Protein AF-A0A158ICF1-F1 (afdb_monomer_lite)

Sequence (314 aa):
MLARLLCREGHELGRLRVRTLMRRMGVEALYRKPNTSRRNAKHKIWPHLLRGLKIERANQVWALDTTYIPMARGFVYLTAVVDWARRKVLTHRVAITLGAVHAVDALEEAFSRYGLPGIVNADQGSQFTAGTFTEAVLGRGIRLSMDGKGCWRDNVFVERVWRSIKYERSWLVPKSDRRLQAAHTQPASQPFPGTPFTFLIRLRPSIKARKGASMLRHIVMWKLKETAEGADRAENAQKLKATLETCRSIVQGQGHFEVGIGLGLPASTFDVVLVSDFDDSAALDSYQNHPKHVAIKAFVGAVTEGRQCVDYEV

InterPro domains:
  IPR001584 Integrase, catalytic core [PF00665] (57-148)
  IPR001584 Integrase, catalytic core [PS50994] (43-166)
  IPR011008 Dimeric alpha-beta barrel [SSF54909] (214-314)
  IPR012337 Ribonuclease H-like superfamily [SSF53098] (49-177)
  IPR013097 Stress responsive alpha+beta-barrel [PF07876] (216-314)
  IPR013097 Stress responsive alpha+beta-barrel [PS51502] (216-312)
  IPR013097 Stress responsive alpha+beta-barrel [SM00886] (216-314)
  IPR036397 Ribonuclease H superfamily [G3DSA:3.30.420.10] (50-186)
  IPR050900 Transposase IS3/IS150/IS904 [PTHR46889] (3-172)

Foldseek 3Di:
DVCVVVVVVVDNDDPVVVVVVCVVVVNDDDDDDDPDDDDDPPFDAAAAPPVVDDDADWLQEKEWEWDWFQAPWGIWIKIFIATPNVLDTQFIFIGRDLALVRSLVRVVSSCVPPNHHQEYEYEPDPSCRDPVNCCSQVVVVHHYHYDDVPNVVVCVSVVVVVCCCHVVPRPPDDSPPPVVVPPPDDDDDDDDDDDDDDDDPPDDPDPPDPDDQWKKKKKKFFAWDCDFPNDGLVVLLVVLQVLQVVLPPLFPFKDDWDKDADPPPPPDDTGIMIIIIGSDVVRVVCSCPPPSNVVCVVSRVGTGPDMDMDMIID

Organism: NCBI:txid326475

Radius of gyration: 26.42 Å; chains: 1; bounding box: 58×73×61 Å

Structure (mmCIF, N/CA/C/O backbone):
data_AF-A0A158ICF1-F1
#
_entry.id   AF-A0A158ICF1-F1
#
loop_
_atom_site.group_PDB
_atom_site.id
_atom_site.type_symbol
_atom_site.label_atom_id
_atom_site.label_alt_id
_atom_site.label_comp_id
_atom_site.label_asym_id
_atom_site.label_entity_id
_atom_site.label_seq_id
_atom_site.pdbx_PDB_ins_code
_atom_site.Cartn_x
_atom_site.Cartn_y
_atom_site.Cartn_z
_atom_site.occupancy
_atom_site.B_iso_or_equiv
_atom_site.auth_seq_id
_atom_site.auth_comp_id
_atom_site.auth_asym_id
_atom_site.auth_atom_id
_atom_site.pdbx_PDB_model_num
ATOM 1 N N . MET A 1 1 ? -3.367 -23.763 15.834 1.00 63.16 1 MET A N 1
ATOM 2 C CA . MET A 1 1 ? -3.654 -24.340 14.514 1.00 63.16 1 MET A CA 1
ATOM 3 C C . MET A 1 1 ? -3.288 -25.815 14.366 1.00 63.16 1 MET A C 1
ATOM 5 O O . MET A 1 1 ? -4.215 -26.595 14.267 1.00 63.16 1 MET A O 1
ATOM 9 N N . LEU A 1 2 ? -2.005 -26.215 14.393 1.00 73.88 2 LEU A N 1
ATOM 10 C CA . LEU A 1 2 ? -1.578 -27.591 14.070 1.00 73.88 2 LEU A CA 1
ATOM 11 C C . LEU A 1 2 ? -2.280 -28.675 14.910 1.00 73.88 2 LEU A C 1
ATOM 13 O O . LEU A 1 2 ? -2.733 -29.662 14.357 1.00 73.88 2 LEU A O 1
ATOM 17 N N . ALA A 1 3 ? -2.503 -28.427 16.206 1.00 80.38 3 ALA A N 1
ATOM 18 C CA . ALA A 1 3 ? -3.334 -29.302 17.044 1.00 80.38 3 ALA A CA 1
ATOM 19 C C . ALA A 1 3 ? -4.761 -29.486 16.493 1.00 80.38 3 ALA A C 1
ATOM 21 O O . ALA A 1 3 ? -5.241 -30.600 16.415 1.00 80.38 3 ALA A O 1
ATOM 22 N N . ARG A 1 4 ? -5.420 -28.408 16.043 1.00 76.81 4 ARG A N 1
ATOM 23 C CA . ARG A 1 4 ? -6.773 -28.481 15.462 1.00 76.81 4 ARG A CA 1
ATOM 24 C C . ARG A 1 4 ? -6.793 -29.183 14.103 1.00 76.81 4 ARG A C 1
ATOM 26 O O . ARG A 1 4 ? -7.782 -29.833 13.802 1.00 76.81 4 ARG A O 1
ATOM 33 N N . LEU A 1 5 ? -5.748 -29.023 13.285 1.00 80.00 5 LEU A N 1
ATOM 34 C CA . LEU A 1 5 ? -5.624 -29.742 12.011 1.00 80.00 5 LEU A CA 1
ATOM 35 C C . LEU A 1 5 ? -5.475 -31.243 12.257 1.00 80.00 5 LEU A C 1
ATOM 37 O O . LEU A 1 5 ? -6.257 -32.018 11.727 1.00 80.00 5 LEU A O 1
ATOM 41 N N . LEU A 1 6 ? -4.566 -31.619 13.156 1.00 83.44 6 LEU A N 1
ATOM 42 C CA . LEU A 1 6 ? -4.356 -33.009 13.546 1.00 83.44 6 LEU A CA 1
ATOM 43 C C . LEU A 1 6 ? -5.620 -33.612 14.181 1.00 83.44 6 LEU A C 1
ATOM 45 O O . LEU A 1 6 ? -5.978 -34.733 13.847 1.00 83.44 6 LEU A O 1
ATOM 49 N N . CYS A 1 7 ? -6.371 -32.856 14.992 1.00 85.69 7 CYS A N 1
ATOM 50 C CA . CYS A 1 7 ? -7.680 -33.309 15.482 1.00 85.69 7 CYS A CA 1
ATOM 51 C C . CYS A 1 7 ? -8.708 -33.521 14.363 1.00 85.69 7 CYS A C 1
ATOM 53 O O . CYS A 1 7 ? -9.508 -34.444 14.459 1.00 85.69 7 CYS A O 1
ATOM 55 N N . ARG A 1 8 ? -8.696 -32.713 13.293 1.00 83.50 8 ARG A N 1
ATOM 56 C CA . ARG A 1 8 ? -9.569 -32.936 12.122 1.00 83.50 8 ARG A CA 1
ATOM 57 C C . ARG A 1 8 ? -9.164 -34.166 11.310 1.00 83.50 8 ARG A C 1
ATOM 59 O O . ARG A 1 8 ? -10.015 -34.737 10.644 1.00 83.50 8 ARG A O 1
ATOM 66 N N . GLU A 1 9 ? -7.901 -34.566 11.385 1.00 87.31 9 GLU A N 1
ATOM 67 C CA . GLU A 1 9 ? -7.370 -35.806 10.806 1.00 87.31 9 GLU A CA 1
ATOM 68 C C . GLU A 1 9 ? -7.531 -37.016 11.750 1.00 87.31 9 GLU A C 1
ATOM 70 O O . GLU A 1 9 ? -7.056 -38.103 11.443 1.00 87.31 9 GLU A O 1
ATOM 75 N N . GLY A 1 10 ? -8.227 -36.852 12.886 1.00 90.38 10 GLY A N 1
ATOM 76 C CA . GLY A 1 10 ? -8.538 -37.931 13.831 1.00 90.38 10 GLY A CA 1
ATOM 77 C C . GLY A 1 10 ? -7.538 -38.098 14.977 1.00 90.38 10 GLY A C 1
ATOM 78 O O . GLY A 1 10 ? -7.655 -39.033 15.763 1.00 90.38 10 GLY A O 1
ATOM 79 N N . HIS A 1 11 ? -6.560 -37.202 15.119 1.00 87.00 11 HIS A N 1
ATOM 80 C CA . HIS A 1 11 ? -5.581 -37.274 16.198 1.00 87.00 11 HIS A CA 1
ATOM 81 C C . HIS A 1 11 ? -5.991 -36.447 17.427 1.00 87.00 11 HIS A C 1
ATOM 83 O O . HIS A 1 11 ? -6.018 -35.214 17.400 1.00 87.00 11 HIS A O 1
ATOM 89 N N . GLU A 1 12 ? -6.222 -37.106 18.560 1.00 89.19 12 GLU A N 1
ATOM 90 C CA . GLU A 1 12 ? -6.560 -36.443 19.824 1.00 89.19 12 GLU A CA 1
ATOM 91 C C . GLU A 1 12 ? -5.318 -35.892 20.534 1.00 89.19 12 GLU A C 1
ATOM 93 O O . GLU A 1 12 ? -4.603 -36.589 21.255 1.00 89.19 12 GLU A O 1
ATOM 98 N N . LEU A 1 13 ? -5.020 -34.608 20.325 1.00 89.19 13 LEU A N 1
ATOM 99 C CA . LEU A 1 13 ? -3.855 -33.983 20.945 1.00 89.19 13 LEU A CA 1
ATOM 100 C C . LEU A 1 13 ? -3.993 -32.479 21.163 1.00 89.19 13 LEU A C 1
ATOM 102 O O . LEU A 1 13 ? -4.395 -31.702 20.302 1.00 89.19 13 LEU A O 1
ATOM 106 N N . GLY A 1 14 ? -3.582 -32.055 22.358 1.00 85.88 14 GLY A N 1
ATOM 107 C CA . GLY A 1 14 ? -3.578 -30.656 22.766 1.00 85.88 14 GLY A CA 1
ATOM 108 C C . GLY A 1 14 ? -2.364 -29.870 22.260 1.00 85.88 14 GLY A C 1
ATOM 109 O O . GLY A 1 14 ? -1.313 -30.410 21.907 1.00 85.88 14 GLY A O 1
ATOM 110 N N . ARG A 1 15 ? -2.469 -28.536 22.316 1.00 84.31 15 ARG A N 1
ATOM 111 C CA . ARG A 1 15 ? -1.418 -27.588 21.887 1.00 84.31 15 ARG A CA 1
ATOM 112 C C . ARG A 1 15 ? -0.044 -27.858 22.516 1.00 84.31 15 ARG A C 1
ATOM 114 O O . ARG A 1 15 ? 0.977 -27.641 21.864 1.00 84.31 15 ARG A O 1
ATOM 121 N N . LEU A 1 16 ? -0.006 -28.290 23.777 1.00 89.50 16 LEU A N 1
ATOM 122 C CA . LEU A 1 16 ? 1.243 -28.561 24.494 1.00 89.50 16 LEU A CA 1
ATOM 123 C C . LEU A 1 16 ? 1.972 -29.782 23.924 1.00 89.50 16 LEU A C 1
ATOM 125 O O . LEU A 1 16 ? 3.176 -29.701 23.693 1.00 89.50 16 LEU A O 1
ATOM 129 N N . ARG A 1 17 ? 1.232 -30.858 23.624 1.00 86.12 17 ARG A N 1
ATOM 130 C CA . ARG A 1 17 ? 1.760 -32.095 23.029 1.00 86.12 17 ARG A CA 1
ATOM 131 C C . ARG A 1 17 ? 2.385 -31.813 21.662 1.00 86.12 17 ARG A C 1
ATOM 133 O O . ARG A 1 17 ? 3.529 -32.186 21.427 1.00 86.12 17 ARG A O 1
ATOM 140 N N . VAL A 1 18 ? 1.685 -31.052 20.817 1.00 87.75 18 VAL A N 1
ATOM 141 C CA . VAL A 1 18 ? 2.188 -30.616 19.503 1.00 87.75 18 VAL A CA 1
ATOM 142 C C . VAL A 1 18 ? 3.495 -29.837 19.624 1.00 87.75 18 VAL A C 1
ATOM 144 O O . VAL A 1 18 ? 4.451 -30.122 18.915 1.00 87.75 18 VAL A O 1
ATOM 147 N N . ARG A 1 19 ? 3.575 -28.882 20.559 1.00 83.75 19 ARG A N 1
ATOM 148 C CA . ARG A 1 19 ? 4.794 -28.087 20.776 1.00 83.75 19 ARG A CA 1
ATOM 149 C C . ARG A 1 19 ? 5.990 -28.949 21.191 1.00 83.75 19 ARG A C 1
ATOM 151 O O . ARG A 1 19 ? 7.116 -28.636 20.815 1.00 83.75 19 ARG A O 1
ATOM 158 N N . THR A 1 20 ? 5.765 -29.986 21.995 1.00 89.50 20 THR A N 1
ATOM 159 C CA . THR A 1 20 ? 6.822 -30.925 22.396 1.00 89.50 20 THR A CA 1
ATOM 160 C C . THR A 1 20 ? 7.305 -31.749 21.206 1.00 89.50 20 THR A C 1
ATOM 162 O O . THR A 1 20 ? 8.509 -31.888 21.022 1.00 89.50 20 THR A O 1
ATOM 165 N N . LEU A 1 21 ? 6.384 -32.241 20.373 1.00 89.19 21 LEU A N 1
ATOM 166 C CA . LEU A 1 21 ? 6.721 -33.009 19.172 1.00 89.19 21 LEU A CA 1
ATOM 167 C C . LEU A 1 21 ? 7.491 -32.164 18.151 1.00 89.19 21 LEU A C 1
ATOM 169 O O . LEU A 1 21 ? 8.550 -32.587 17.708 1.00 89.19 21 LEU A O 1
ATOM 173 N N . MET A 1 22 ? 7.038 -30.938 17.870 1.00 86.94 22 MET A N 1
ATOM 174 C CA . MET A 1 22 ? 7.749 -30.014 16.974 1.00 86.94 22 MET A CA 1
ATOM 175 C C . MET A 1 22 ? 9.192 -29.767 17.429 1.00 86.94 22 MET A C 1
ATOM 177 O O . MET A 1 22 ? 10.101 -29.797 16.609 1.00 86.94 22 MET A O 1
ATOM 181 N N . ARG A 1 23 ? 9.415 -29.600 18.742 1.00 85.06 23 ARG A N 1
ATOM 182 C CA . ARG A 1 23 ? 10.768 -29.463 19.303 1.00 85.06 23 ARG A CA 1
ATOM 183 C C . ARG A 1 23 ? 11.615 -30.719 19.119 1.00 85.06 23 ARG A C 1
ATOM 185 O O . ARG A 1 23 ? 12.768 -30.603 18.733 1.00 85.06 23 ARG A O 1
ATOM 192 N N . ARG A 1 24 ? 11.055 -31.909 19.363 1.00 89.38 24 ARG A N 1
ATOM 193 C CA . ARG A 1 24 ? 11.765 -33.183 19.134 1.00 89.38 24 ARG A CA 1
ATOM 194 C C . ARG A 1 24 ? 12.136 -33.393 17.666 1.00 89.38 24 ARG A C 1
ATOM 196 O O . ARG A 1 24 ? 13.152 -34.008 17.387 1.00 89.38 24 ARG A O 1
ATOM 203 N N . MET A 1 25 ? 11.322 -32.874 16.752 1.00 87.06 25 MET A N 1
ATOM 204 C CA . MET A 1 25 ? 11.538 -32.957 15.307 1.00 87.06 25 MET A CA 1
ATOM 205 C C . MET A 1 25 ? 12.438 -31.836 14.758 1.00 87.06 25 MET A C 1
ATOM 207 O O . MET A 1 25 ? 12.607 -31.751 13.547 1.00 87.06 25 MET A O 1
ATOM 211 N N . GLY A 1 26 ? 12.969 -30.948 15.609 1.00 80.62 26 GLY A N 1
ATOM 212 C CA . GLY A 1 26 ? 13.795 -29.816 15.168 1.00 80.62 26 GLY A CA 1
ATOM 213 C C . GLY A 1 26 ? 13.038 -28.780 14.326 1.00 80.62 26 GLY A C 1
ATOM 214 O O . GLY A 1 26 ? 13.644 -28.040 13.558 1.00 80.62 26 GLY A O 1
ATOM 215 N N . VAL A 1 27 ? 11.706 -28.729 14.432 1.00 78.12 27 VAL A N 1
ATOM 216 C CA . VAL A 1 27 ? 10.877 -27.784 13.677 1.00 78.12 27 VAL A CA 1
ATOM 217 C C . VAL A 1 27 ? 10.849 -26.446 14.407 1.00 78.12 27 VAL A C 1
ATOM 219 O O . VAL A 1 27 ? 10.157 -26.282 15.418 1.00 78.12 27 VAL A O 1
ATOM 222 N N . GLU A 1 28 ? 11.570 -25.472 13.860 1.00 66.44 28 GLU A N 1
ATOM 223 C CA . GLU A 1 28 ? 11.680 -24.118 14.398 1.00 66.44 28 GLU A CA 1
ATOM 224 C C . GLU A 1 28 ? 11.109 -23.066 13.441 1.00 66.44 28 GLU A C 1
ATOM 226 O O . GLU A 1 28 ? 11.018 -23.257 12.229 1.00 66.44 28 GLU A O 1
ATOM 231 N N . ALA A 1 29 ? 10.689 -21.930 13.999 1.00 57.97 29 ALA A N 1
ATOM 232 C CA . ALA A 1 29 ? 10.198 -20.813 13.207 1.00 57.97 29 ALA A CA 1
ATOM 233 C C . ALA A 1 29 ? 11.375 -19.945 12.740 1.00 57.97 29 ALA A C 1
ATOM 235 O O . ALA A 1 29 ? 12.025 -19.288 13.551 1.00 57.97 29 ALA A O 1
ATOM 236 N N . LEU A 1 30 ? 11.613 -19.904 11.429 1.00 52.66 30 LEU A N 1
ATOM 237 C CA . LEU A 1 30 ? 12.550 -18.971 10.807 1.00 52.66 30 LEU A CA 1
ATOM 238 C C . LEU A 1 30 ? 11.861 -17.616 10.594 1.00 52.66 30 LEU A C 1
ATOM 240 O O . LEU A 1 30 ? 10.871 -17.521 9.868 1.00 52.66 30 LEU A O 1
ATOM 244 N N . TYR A 1 31 ? 12.388 -16.554 11.205 1.00 46.00 31 TYR A N 1
ATOM 245 C CA . TYR A 1 31 ? 11.893 -15.188 11.013 1.00 46.00 31 TYR A CA 1
ATOM 246 C C . TYR A 1 31 ? 12.863 -14.379 10.144 1.00 46.00 31 TYR A C 1
ATOM 248 O O . TYR A 1 31 ? 14.067 -14.352 10.398 1.00 46.00 31 TYR A O 1
ATOM 256 N N . ARG A 1 32 ? 12.339 -13.658 9.143 1.00 42.25 32 ARG A N 1
ATOM 257 C CA . ARG A 1 32 ? 13.094 -12.602 8.448 1.00 42.25 32 ARG A CA 1
ATOM 258 C C . ARG A 1 32 ? 13.344 -11.441 9.417 1.00 42.25 32 ARG A C 1
ATOM 260 O O . ARG A 1 32 ? 12.409 -10.972 10.064 1.00 42.25 32 ARG A O 1
ATOM 267 N N . LYS A 1 33 ? 14.588 -10.955 9.486 1.00 37.62 33 LYS A N 1
ATOM 268 C CA . LYS A 1 33 ? 14.933 -9.724 10.219 1.00 37.62 33 LYS A CA 1
ATOM 269 C C . LYS A 1 33 ? 14.186 -8.529 9.593 1.00 37.62 33 LYS A C 1
ATOM 271 O O . LYS A 1 33 ? 14.093 -8.483 8.363 1.00 37.62 33 LYS A O 1
ATOM 276 N N . PRO A 1 34 ? 13.651 -7.574 10.377 1.00 43.12 34 PRO A N 1
ATOM 277 C CA . PRO A 1 34 ? 12.899 -6.462 9.808 1.00 43.12 34 PRO A CA 1
ATOM 278 C C . PRO A 1 34 ? 13.833 -5.548 9.014 1.00 43.12 34 PRO A C 1
ATOM 280 O O . PRO A 1 34 ? 14.807 -5.036 9.558 1.00 43.12 34 PRO A O 1
ATOM 283 N N . ASN A 1 35 ? 13.510 -5.305 7.746 1.00 40.56 35 ASN A N 1
ATOM 284 C CA . ASN A 1 35 ? 13.937 -4.095 7.056 1.00 40.56 35 ASN A CA 1
ATOM 285 C C . ASN A 1 35 ? 12.706 -3.191 6.969 1.00 40.56 35 ASN A C 1
ATOM 287 O O . ASN A 1 35 ? 11.850 -3.369 6.104 1.00 40.56 35 ASN A O 1
ATOM 291 N N . THR A 1 36 ? 12.553 -2.303 7.947 1.00 47.50 36 THR A N 1
ATOM 292 C CA . THR A 1 36 ? 11.491 -1.296 7.943 1.00 47.50 36 THR A CA 1
ATOM 293 C C . THR A 1 36 ? 11.890 -0.163 7.003 1.00 47.50 36 THR A C 1
ATOM 295 O O . THR A 1 36 ? 13.000 0.362 7.104 1.00 47.50 36 THR A O 1
ATOM 298 N N . SER A 1 37 ? 10.982 0.211 6.102 1.00 48.25 37 SER A N 1
ATOM 299 C CA . SER A 1 37 ? 11.099 1.344 5.178 1.00 48.25 37 SER A CA 1
ATOM 300 C C . SER A 1 37 ? 11.634 2.611 5.858 1.00 48.25 37 SER A C 1
ATOM 302 O O . SER A 1 37 ? 11.262 2.932 6.989 1.00 48.25 37 SER A O 1
ATOM 304 N N . ARG A 1 38 ? 12.498 3.358 5.160 1.00 43.38 38 ARG A N 1
ATOM 305 C CA . ARG A 1 38 ? 13.050 4.624 5.664 1.00 43.38 38 ARG A CA 1
ATOM 306 C C . ARG A 1 38 ? 11.951 5.690 5.766 1.00 43.38 38 ARG A C 1
ATOM 308 O O . ARG A 1 38 ? 11.177 5.887 4.835 1.00 43.38 38 ARG A O 1
ATOM 315 N N . ARG A 1 39 ? 11.907 6.371 6.914 1.00 48.06 39 ARG A N 1
ATOM 316 C CA . ARG A 1 39 ? 10.937 7.421 7.263 1.00 48.06 39 ARG A CA 1
ATOM 317 C C . ARG A 1 39 ? 11.054 8.628 6.327 1.00 48.06 39 ARG A C 1
ATOM 319 O O . ARG A 1 39 ? 12.161 9.100 6.082 1.00 48.06 39 ARG A O 1
ATOM 326 N N . ASN A 1 40 ? 9.920 9.198 5.921 1.00 45.53 40 ASN A N 1
ATOM 327 C CA . ASN A 1 40 ? 9.878 10.555 5.376 1.00 45.53 40 ASN A CA 1
ATOM 328 C C . ASN A 1 40 ? 9.876 11.567 6.540 1.00 45.53 40 ASN A C 1
ATOM 330 O O . ASN A 1 40 ? 8.976 11.563 7.378 1.00 45.53 40 ASN A O 1
ATOM 334 N N . ALA A 1 41 ? 10.915 12.399 6.633 1.00 48.09 41 ALA A N 1
ATOM 335 C CA . ALA A 1 41 ? 11.182 13.274 7.778 1.00 48.09 41 ALA A CA 1
ATOM 336 C C . ALA A 1 41 ? 10.167 14.419 7.980 1.00 48.09 41 ALA A C 1
ATOM 338 O O . ALA A 1 41 ? 10.204 15.066 9.022 1.00 48.09 41 ALA A O 1
ATOM 339 N N . LYS A 1 42 ? 9.268 14.665 7.017 1.00 52.41 42 LYS A N 1
ATOM 340 C CA . LYS A 1 42 ? 8.339 15.810 7.019 1.00 52.41 42 LYS A CA 1
ATOM 341 C C . LYS A 1 42 ? 7.028 15.592 7.791 1.00 52.41 42 LYS A C 1
ATOM 343 O O . LYS A 1 42 ? 6.253 16.532 7.928 1.00 52.41 42 LYS A O 1
ATOM 348 N N . HIS A 1 43 ? 6.746 14.387 8.286 1.00 54.75 43 HIS A N 1
ATOM 349 C CA . HIS A 1 43 ? 5.463 14.091 8.931 1.00 54.75 43 HIS A CA 1
ATOM 350 C C . HIS A 1 43 ? 5.456 14.388 10.438 1.00 54.75 43 HIS A C 1
ATOM 352 O O . HIS A 1 43 ? 6.372 14.002 11.167 1.00 54.75 43 HIS A O 1
ATOM 358 N N . LYS A 1 44 ? 4.386 15.049 10.906 1.00 61.84 44 LYS A N 1
ATOM 359 C CA . LYS A 1 44 ? 4.146 15.369 12.321 1.00 61.84 44 LYS A CA 1
ATOM 360 C C . LYS A 1 44 ? 3.990 14.081 13.135 1.00 61.84 44 LYS A C 1
ATOM 362 O O . LYS A 1 44 ? 3.158 13.238 12.814 1.00 61.84 44 LYS A O 1
ATOM 367 N N . ILE A 1 45 ? 4.789 13.949 14.191 1.00 63.59 45 ILE A N 1
ATOM 368 C CA . ILE A 1 45 ? 4.747 12.807 15.111 1.00 63.59 45 ILE A CA 1
ATOM 369 C C . ILE A 1 45 ? 3.701 13.098 16.188 1.00 63.59 45 ILE A C 1
ATOM 371 O O . ILE A 1 45 ? 3.769 14.132 16.853 1.00 63.59 45 ILE A O 1
ATOM 375 N N . TRP A 1 46 ? 2.745 12.187 16.363 1.00 70.38 46 TRP A N 1
ATOM 376 C CA . TRP A 1 46 ? 1.756 12.264 17.437 1.00 70.38 46 TRP A CA 1
ATOM 377 C C . TRP A 1 46 ? 2.289 11.611 18.719 1.00 70.38 46 TRP A C 1
ATOM 379 O O . TRP A 1 46 ? 3.075 10.663 18.642 1.00 70.38 46 TRP A O 1
ATOM 389 N N . PRO A 1 47 ? 1.909 12.116 19.907 1.00 79.19 47 PRO A N 1
ATOM 390 C CA . PRO A 1 47 ? 2.371 11.556 21.169 1.00 79.19 47 PRO A CA 1
ATOM 391 C C . PRO A 1 47 ? 1.869 10.119 21.360 1.00 79.19 47 PRO A C 1
ATOM 393 O O . PRO A 1 47 ? 0.783 9.750 20.913 1.00 79.19 47 PRO A O 1
ATOM 396 N N . HIS A 1 48 ? 2.652 9.311 22.072 1.00 81.50 48 HIS A N 1
ATOM 397 C CA . HIS A 1 48 ? 2.247 7.966 22.481 1.00 81.50 48 HIS A CA 1
ATOM 398 C C . HIS A 1 48 ? 1.349 8.056 23.720 1.00 81.50 48 HIS A C 1
ATOM 400 O O . HIS A 1 48 ? 1.825 8.371 24.810 1.00 81.50 48 HIS A O 1
ATOM 406 N N . LEU A 1 49 ? 0.048 7.805 23.555 1.00 83.69 49 LEU A N 1
ATOM 407 C CA . LEU A 1 49 ? -0.961 8.006 24.610 1.00 83.69 49 LEU A CA 1
ATOM 408 C C . LEU A 1 49 ? -1.271 6.738 25.417 1.00 83.69 49 LEU A C 1
ATOM 410 O O . LEU A 1 49 ? -2.049 6.792 26.369 1.00 83.69 49 LEU A O 1
ATOM 414 N N . LEU A 1 50 ? -0.702 5.592 25.036 1.00 82.62 50 LEU A N 1
ATOM 415 C CA . LEU A 1 50 ? -1.000 4.306 25.676 1.00 82.62 50 LEU A CA 1
ATOM 416 C C . LEU A 1 50 ? -0.134 4.028 26.912 1.00 82.62 50 LEU A C 1
ATOM 418 O O . LEU A 1 50 ? -0.451 3.141 27.707 1.00 82.62 50 LEU A O 1
ATOM 422 N N . ARG A 1 51 ? 0.946 4.789 27.121 1.00 79.75 51 ARG A N 1
ATOM 423 C CA . ARG A 1 51 ? 1.843 4.599 28.267 1.00 79.75 51 ARG A CA 1
ATOM 424 C C . ARG A 1 51 ? 1.112 4.855 29.588 1.00 79.75 51 ARG A C 1
ATOM 426 O O . ARG A 1 51 ? 0.663 5.963 29.851 1.00 79.75 51 ARG A O 1
ATOM 433 N N . GLY A 1 52 ? 1.033 3.826 30.434 1.00 78.19 52 GLY A N 1
ATOM 434 C CA . GLY A 1 52 ? 0.367 3.902 31.740 1.00 78.19 52 GLY A CA 1
ATOM 435 C C . GLY A 1 52 ? -1.165 3.905 31.672 1.00 78.19 52 GLY A C 1
ATOM 436 O O . GLY A 1 52 ? -1.817 3.976 32.711 1.00 78.19 52 GLY A O 1
ATOM 437 N N . LEU A 1 53 ? -1.753 3.792 30.476 1.00 84.81 53 LEU A N 1
ATOM 438 C CA . LEU A 1 53 ? -3.198 3.765 30.305 1.00 84.81 53 LEU A CA 1
ATOM 439 C C . LEU A 1 53 ? -3.741 2.356 30.576 1.00 84.81 53 LEU A C 1
ATOM 441 O O . LEU A 1 53 ? -3.453 1.411 29.840 1.00 84.81 53 LEU A O 1
ATOM 445 N N . LYS A 1 54 ? -4.582 2.214 31.604 1.00 86.06 54 LYS A N 1
ATOM 446 C CA . LYS A 1 54 ? -5.379 0.996 31.798 1.00 86.06 54 LYS A CA 1
ATOM 447 C C . LYS A 1 54 ? -6.533 0.976 30.797 1.00 86.06 54 LYS A C 1
ATOM 449 O O . LYS A 1 54 ? -7.344 1.900 30.760 1.00 86.06 54 LYS A O 1
ATOM 454 N N . ILE A 1 55 ? -6.588 -0.069 29.974 1.00 87.62 55 ILE A N 1
ATOM 455 C CA . ILE A 1 55 ? -7.615 -0.259 28.944 1.00 87.62 55 ILE A CA 1
ATOM 456 C C . ILE A 1 55 ? -8.570 -1.352 29.424 1.00 87.62 55 ILE A C 1
ATOM 458 O O . ILE A 1 55 ? -8.228 -2.532 29.373 1.00 87.62 55 ILE A O 1
ATOM 462 N N . GLU A 1 56 ? -9.743 -0.952 29.910 1.00 90.12 56 GLU A N 1
ATOM 463 C CA . GLU A 1 56 ? -10.650 -1.827 30.676 1.00 90.12 56 GLU A CA 1
ATOM 464 C C . GLU A 1 56 ? -12.015 -2.018 30.005 1.00 90.12 56 GLU A C 1
ATOM 466 O O . GLU A 1 56 ? -12.735 -2.962 30.321 1.00 90.12 56 GLU A O 1
ATOM 471 N N . ARG A 1 57 ? -12.368 -1.165 29.035 1.00 92.31 57 ARG A N 1
ATOM 472 C CA . ARG A 1 57 ? -13.653 -1.238 28.329 1.00 92.31 57 ARG A CA 1
ATOM 473 C C . ARG A 1 57 ? -13.497 -1.214 26.815 1.00 92.31 57 ARG A C 1
ATOM 475 O O . ARG A 1 57 ? -12.524 -0.693 26.269 1.00 92.31 57 ARG A O 1
ATOM 482 N N . ALA A 1 58 ? -14.509 -1.746 26.142 1.00 92.56 58 ALA A N 1
ATOM 483 C CA . ALA A 1 58 ? -14.627 -1.666 24.693 1.00 92.56 58 ALA A CA 1
ATOM 484 C C . ALA A 1 58 ? -14.698 -0.215 24.207 1.00 92.56 58 ALA A C 1
ATOM 486 O O . ALA A 1 58 ? -15.190 0.658 24.922 1.00 92.56 58 ALA A O 1
ATOM 487 N N . ASN A 1 59 ? -14.213 0.026 22.992 1.00 92.94 59 ASN A N 1
ATOM 488 C CA . ASN A 1 59 ? -14.129 1.339 22.355 1.00 92.94 59 ASN A CA 1
ATOM 489 C C . ASN A 1 59 ? -13.298 2.368 23.139 1.00 92.94 59 ASN A C 1
ATOM 491 O O . ASN A 1 59 ? -13.333 3.560 22.856 1.00 92.94 59 ASN A O 1
ATOM 495 N N . GLN A 1 60 ? -12.500 1.945 24.121 1.00 93.12 60 GLN A N 1
ATOM 496 C CA . GLN A 1 60 ? -11.568 2.858 24.780 1.00 93.12 60 GLN A CA 1
ATOM 497 C C . GLN A 1 60 ? -10.363 3.154 23.883 1.00 93.12 60 GLN A C 1
ATOM 499 O O . GLN A 1 60 ? -9.964 4.310 23.753 1.00 93.12 60 GLN A O 1
ATOM 504 N N . VAL A 1 61 ? -9.807 2.110 23.265 1.00 92.25 61 VAL A N 1
ATOM 505 C CA . VAL A 1 61 ? -8.663 2.188 22.354 1.00 92.25 61 VAL A CA 1
ATOM 506 C C . VAL A 1 61 ? -8.892 1.230 21.196 1.00 92.25 61 VAL A C 1
ATOM 508 O O . VAL A 1 61 ? -9.136 0.038 21.412 1.00 92.25 61 VAL A O 1
ATOM 511 N N . TRP A 1 62 ? -8.772 1.739 19.978 1.00 93.06 62 TRP A N 1
ATOM 512 C CA . TRP A 1 62 ? -8.675 0.928 18.771 1.00 93.06 62 TRP A CA 1
ATOM 513 C C . TRP A 1 62 ? -7.246 0.961 18.246 1.00 93.06 62 TRP A C 1
ATOM 515 O O . TRP A 1 62 ? -6.621 2.015 18.224 1.00 93.06 62 TRP A O 1
ATOM 525 N N . ALA A 1 63 ? -6.737 -0.191 17.826 1.00 89.88 63 ALA A N 1
ATOM 526 C CA . ALA A 1 63 ? -5.474 -0.311 17.115 1.00 89.88 63 ALA A CA 1
ATOM 527 C C . ALA A 1 63 ? -5.747 -0.462 15.617 1.00 89.88 63 ALA A C 1
ATOM 529 O O . ALA A 1 63 ? -6.619 -1.237 15.217 1.00 89.88 63 ALA A O 1
ATOM 530 N N . LEU A 1 64 ? -4.994 0.266 14.806 1.00 88.31 64 LEU A N 1
ATOM 531 C CA . LEU A 1 64 ? -5.046 0.215 13.357 1.00 88.31 64 LEU A CA 1
ATOM 532 C C . LEU A 1 64 ? -3.669 -0.168 12.828 1.00 88.31 64 LEU A C 1
ATOM 534 O O . LEU A 1 64 ? -2.673 0.474 13.150 1.00 88.31 64 LEU A O 1
ATOM 538 N N . ASP A 1 65 ? -3.629 -1.196 11.991 1.00 83.81 65 ASP A N 1
ATOM 539 C CA . ASP A 1 65 ? -2.385 -1.664 11.392 1.00 83.81 65 ASP A CA 1
ATOM 540 C C . ASP A 1 65 ? -2.641 -2.196 9.982 1.00 83.81 65 ASP A C 1
ATOM 542 O O . ASP A 1 65 ? -3.754 -2.618 9.649 1.00 83.81 65 ASP A O 1
ATOM 546 N N . THR A 1 66 ? -1.605 -2.182 9.149 1.00 83.62 66 THR A N 1
ATOM 547 C CA . THR A 1 66 ? -1.645 -2.713 7.788 1.00 83.62 66 THR A CA 1
ATOM 548 C C . THR A 1 66 ? -0.525 -3.711 7.573 1.00 83.62 66 THR A C 1
ATOM 550 O O . THR A 1 66 ? 0.645 -3.444 7.826 1.00 83.62 66 THR A O 1
ATOM 553 N N . THR A 1 67 ? -0.870 -4.870 7.027 1.00 79.00 67 THR A N 1
ATOM 554 C CA . THR A 1 67 ? 0.100 -5.903 6.679 1.00 79.00 67 THR A CA 1
ATOM 555 C C . THR A 1 67 ? -0.058 -6.335 5.233 1.00 79.00 67 THR A C 1
ATOM 557 O O . THR A 1 67 ? -1.136 -6.229 4.668 1.00 79.00 67 THR A O 1
ATOM 560 N N . TYR A 1 68 ? 0.989 -6.880 4.623 1.00 77.94 68 TYR A N 1
ATOM 561 C CA . TYR A 1 68 ? 0.868 -7.526 3.317 1.00 77.94 68 TYR A CA 1
ATOM 562 C C . TYR A 1 68 ? 0.551 -9.020 3.472 1.00 77.94 68 TYR A C 1
ATOM 564 O O . TYR A 1 68 ? 1.135 -9.715 4.316 1.00 77.94 68 TYR A O 1
ATOM 572 N N . ILE A 1 69 ? -0.351 -9.521 2.634 1.00 74.88 69 ILE A N 1
ATOM 573 C CA . ILE A 1 69 ? -0.670 -10.935 2.467 1.00 74.88 69 ILE A CA 1
ATOM 574 C C . ILE A 1 69 ? -0.111 -11.388 1.118 1.00 74.88 69 ILE A C 1
ATOM 576 O O . ILE A 1 69 ? -0.500 -10.839 0.086 1.00 74.88 69 ILE A O 1
ATOM 580 N N . PRO A 1 70 ? 0.792 -12.382 1.101 1.00 64.75 70 PRO A N 1
ATOM 581 C CA . PRO A 1 70 ? 1.307 -12.925 -0.146 1.00 64.75 70 PRO A CA 1
ATOM 582 C C . PRO A 1 70 ? 0.208 -13.698 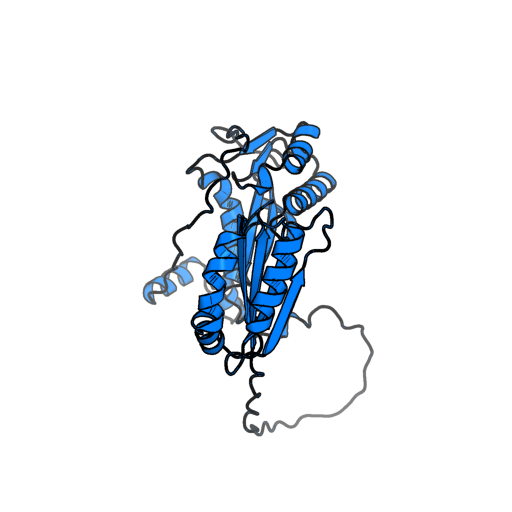-0.885 1.00 64.75 70 PRO A C 1
ATOM 584 O O . PRO A 1 70 ? -0.443 -14.567 -0.307 1.00 64.75 70 PRO A O 1
ATOM 587 N N . MET A 1 71 ? 0.056 -13.425 -2.176 1.00 66.31 71 MET A N 1
ATOM 588 C CA . MET A 1 71 ? -0.880 -14.107 -3.073 1.00 66.31 71 MET A CA 1
ATOM 589 C C . MET A 1 71 ? -0.129 -15.076 -3.993 1.00 66.31 71 MET A C 1
ATOM 591 O O . MET A 1 71 ? 1.099 -15.184 -3.928 1.00 66.31 71 MET A O 1
ATOM 595 N N . ALA A 1 72 ? -0.857 -15.819 -4.833 1.00 58.47 72 ALA A N 1
ATOM 596 C CA . ALA A 1 72 ? -0.250 -16.624 -5.899 1.00 58.47 72 ALA A CA 1
ATOM 597 C C . ALA A 1 72 ? 0.650 -15.766 -6.799 1.00 58.47 72 ALA A C 1
ATOM 599 O O . ALA A 1 72 ? 1.782 -16.151 -7.066 1.00 58.47 72 ALA A O 1
ATOM 600 N N . ARG A 1 73 ? 0.173 -14.571 -7.159 1.00 60.66 73 ARG A N 1
ATOM 601 C CA . ARG A 1 73 ? 0.911 -13.554 -7.910 1.00 60.66 73 ARG A CA 1
ATOM 602 C C . ARG A 1 73 ? 0.881 -12.245 -7.119 1.00 60.66 73 ARG A C 1
ATOM 604 O O . ARG A 1 73 ? -0.194 -11.697 -6.889 1.00 60.66 73 ARG A O 1
ATOM 611 N N . GLY A 1 74 ? 2.041 -11.793 -6.642 1.00 70.38 74 GLY A N 1
ATOM 612 C CA . GLY A 1 74 ? 2.181 -10.559 -5.859 1.00 70.38 74 GLY A CA 1
ATOM 613 C C . GLY A 1 74 ? 1.685 -10.649 -4.409 1.00 70.38 74 GLY A C 1
ATOM 614 O O . GLY A 1 74 ? 1.739 -11.697 -3.757 1.00 70.38 74 GLY A O 1
ATOM 615 N N . PHE A 1 75 ? 1.229 -9.518 -3.878 1.00 76.88 75 PHE A N 1
ATOM 616 C CA . PHE A 1 75 ? 0.699 -9.390 -2.524 1.00 76.88 75 PHE A CA 1
ATOM 617 C C . PHE A 1 75 ? -0.438 -8.368 -2.494 1.00 76.88 75 PHE A C 1
ATOM 619 O O . PHE A 1 75 ? -0.511 -7.476 -3.333 1.00 76.88 75 PHE A O 1
ATOM 626 N N . VAL A 1 76 ? -1.314 -8.496 -1.505 1.00 79.94 76 VAL A N 1
ATOM 627 C CA . VAL A 1 76 ? -2.336 -7.492 -1.187 1.00 79.94 76 VAL A CA 1
ATOM 628 C C . VAL A 1 76 ? -2.053 -6.907 0.186 1.00 79.94 76 VAL A C 1
ATOM 630 O O . VAL A 1 76 ? -1.518 -7.592 1.057 1.00 79.94 76 VAL A O 1
ATOM 633 N N . TYR A 1 77 ? -2.413 -5.654 0.402 1.00 83.00 77 TYR A N 1
ATOM 634 C CA . TYR A 1 77 ? -2.436 -5.031 1.714 1.00 83.00 77 TYR A CA 1
ATOM 635 C C . TYR A 1 77 ? -3.746 -5.376 2.415 1.00 83.00 77 TYR A C 1
ATOM 637 O O . TYR A 1 77 ? -4.820 -5.279 1.832 1.00 83.00 77 TYR A O 1
ATOM 645 N N . LEU A 1 78 ? -3.651 -5.788 3.672 1.00 85.75 78 LEU A N 1
ATOM 646 C CA . LEU A 1 78 ? -4.764 -5.974 4.583 1.00 85.75 78 LEU A CA 1
ATOM 647 C C . LEU A 1 78 ? -4.601 -4.983 5.731 1.00 85.75 78 LEU A C 1
ATOM 649 O O . LEU A 1 78 ? -3.694 -5.126 6.552 1.00 85.75 78 LEU A O 1
ATOM 653 N N . THR A 1 79 ? -5.498 -4.011 5.791 1.00 88.88 79 THR A N 1
ATOM 654 C CA . THR A 1 79 ? -5.640 -3.079 6.907 1.00 88.88 79 THR A CA 1
ATOM 655 C C . THR A 1 79 ? -6.726 -3.589 7.843 1.00 88.88 79 THR A C 1
ATOM 657 O O . THR A 1 79 ? -7.781 -4.023 7.380 1.00 88.88 79 THR A O 1
ATOM 660 N N . ALA A 1 80 ? -6.495 -3.558 9.154 1.00 89.88 80 ALA A N 1
ATOM 661 C CA . ALA A 1 80 ? -7.479 -3.988 10.145 1.00 89.88 80 ALA A CA 1
ATOM 662 C C . ALA A 1 80 ? -7.615 -2.976 11.282 1.00 89.88 80 ALA A C 1
ATOM 664 O O . ALA A 1 80 ? -6.614 -2.465 11.783 1.00 89.88 80 ALA A O 1
ATOM 665 N N . VAL A 1 81 ? -8.859 -2.757 11.715 1.00 92.00 81 VAL A N 1
ATOM 666 C CA . VAL A 1 81 ? -9.201 -2.025 12.940 1.00 92.00 81 VAL A CA 1
ATOM 667 C C . VAL A 1 81 ? -9.516 -3.047 14.022 1.00 92.00 81 VAL A C 1
ATOM 669 O O . VAL A 1 81 ? -10.389 -3.902 13.848 1.00 92.00 81 VAL A O 1
ATOM 672 N N . V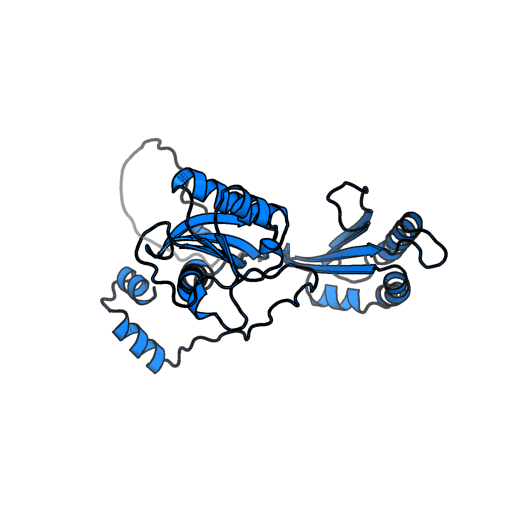AL A 1 82 ? -8.819 -2.977 15.149 1.00 90.06 82 VAL A N 1
ATOM 673 C CA . VAL A 1 82 ? -8.937 -3.938 16.247 1.00 90.06 82 VAL A CA 1
ATOM 674 C C . VAL A 1 82 ? -9.289 -3.214 17.537 1.00 90.06 82 VAL A C 1
ATOM 676 O O . VAL A 1 82 ? -8.574 -2.315 17.967 1.00 90.06 82 VAL A O 1
ATOM 679 N N . ASP A 1 83 ? -10.358 -3.646 18.202 1.00 90.69 83 ASP A N 1
ATOM 680 C CA . ASP A 1 83 ? -10.663 -3.180 19.551 1.00 90.69 83 ASP A CA 1
ATOM 681 C C . ASP A 1 83 ? -9.684 -3.791 20.554 1.00 90.69 83 ASP A C 1
ATOM 683 O O . ASP A 1 83 ? -9.533 -5.019 20.644 1.00 90.69 83 ASP A O 1
ATOM 687 N N . TRP A 1 84 ? -9.029 -2.933 21.333 1.00 88.69 84 TRP A N 1
ATOM 688 C CA . TRP A 1 84 ? -8.004 -3.374 22.261 1.00 88.69 84 TRP A CA 1
ATOM 689 C C . TRP A 1 84 ? -8.573 -4.190 23.417 1.00 88.69 84 TRP A C 1
ATOM 691 O O . TRP A 1 84 ? -8.029 -5.241 23.735 1.00 88.69 84 TRP A O 1
ATOM 701 N N . ALA A 1 85 ? -9.662 -3.762 24.052 1.00 87.38 85 ALA A N 1
ATOM 702 C CA . ALA A 1 85 ? -10.184 -4.461 25.226 1.00 87.38 85 ALA A CA 1
ATOM 703 C C . ALA A 1 85 ? -10.732 -5.848 24.859 1.00 87.38 85 ALA A C 1
ATOM 705 O O . ALA A 1 85 ? -10.415 -6.846 25.505 1.00 87.38 85 ALA A O 1
ATOM 706 N N . ARG A 1 86 ? -11.505 -5.930 23.771 1.00 85.12 86 ARG A N 1
ATOM 707 C CA . ARG A 1 86 ? -12.174 -7.158 23.320 1.00 85.12 86 ARG A CA 1
ATOM 708 C C . ARG A 1 86 ? -11.293 -8.061 22.462 1.00 85.12 86 ARG A C 1
ATOM 710 O O . ARG A 1 86 ? -11.693 -9.188 22.179 1.00 85.12 86 ARG A O 1
ATOM 717 N N . ARG A 1 87 ? -10.123 -7.586 22.016 1.00 84.25 87 ARG A N 1
ATOM 718 C CA . ARG A 1 87 ? -9.237 -8.293 21.064 1.00 84.25 87 ARG A CA 1
ATOM 719 C C . ARG A 1 87 ? -9.963 -8.701 19.778 1.00 84.25 87 ARG A C 1
ATOM 721 O O . ARG A 1 87 ? -9.633 -9.715 19.163 1.00 84.25 87 ARG A O 1
ATOM 728 N N . LYS A 1 88 ? -10.973 -7.919 19.393 1.00 87.12 88 LYS A N 1
ATOM 729 C CA . LYS A 1 88 ? -11.872 -8.206 18.276 1.00 87.12 88 LYS A CA 1
ATOM 730 C C . LYS A 1 88 ? -11.476 -7.351 17.080 1.00 87.12 88 LYS A C 1
ATOM 732 O O . LYS A 1 88 ? -11.388 -6.135 17.207 1.00 87.12 88 LYS A O 1
ATOM 737 N N . VAL A 1 89 ? -11.295 -7.982 15.921 1.00 90.06 89 VAL A N 1
ATOM 738 C CA . VAL A 1 89 ? -11.226 -7.261 14.642 1.00 90.06 89 VAL A CA 1
ATOM 739 C C . VAL A 1 89 ? -12.613 -6.684 14.368 1.00 90.06 89 VAL A C 1
ATOM 741 O O . VAL A 1 89 ? -13.583 -7.435 14.250 1.00 90.06 89 VAL A O 1
ATOM 744 N N . LEU A 1 90 ? -12.717 -5.360 14.338 1.00 92.25 90 LEU A N 1
ATOM 745 C CA . LEU A 1 90 ? -13.968 -4.643 14.113 1.00 92.25 90 LEU A CA 1
ATOM 746 C C . LEU A 1 90 ? -14.299 -4.600 12.625 1.00 92.25 90 LEU A C 1
ATOM 748 O O . LEU A 1 90 ? -15.392 -4.999 12.219 1.00 92.25 90 LEU A O 1
ATOM 752 N N . THR A 1 91 ? -13.329 -4.159 11.829 1.00 94.25 91 THR A N 1
ATOM 753 C CA . THR A 1 91 ? -13.408 -4.031 10.373 1.00 94.25 91 THR A CA 1
ATOM 754 C C . THR A 1 91 ? -12.046 -4.321 9.757 1.00 94.25 91 THR A C 1
ATOM 756 O O . THR A 1 91 ? -11.013 -4.342 10.435 1.00 94.25 91 THR A O 1
ATOM 759 N N . HIS A 1 92 ? -12.051 -4.587 8.456 1.00 91.19 92 HIS A N 1
ATOM 760 C CA . HIS A 1 92 ? -10.834 -4.762 7.684 1.00 91.19 92 HIS A CA 1
ATOM 761 C C . HIS A 1 92 ? -11.049 -4.338 6.231 1.00 91.19 92 HIS A C 1
ATOM 763 O O . HIS A 1 92 ? -12.173 -4.344 5.721 1.00 91.19 92 HIS A O 1
ATOM 769 N N . ARG A 1 93 ? -9.956 -3.988 5.557 1.00 87.75 93 ARG A N 1
ATOM 770 C CA . ARG A 1 93 ? -9.926 -3.627 4.140 1.00 87.75 93 ARG A CA 1
ATOM 771 C C . ARG A 1 93 ? -8.775 -4.332 3.451 1.00 87.75 93 ARG A C 1
ATOM 773 O O . ARG A 1 93 ? -7.659 -4.340 3.962 1.00 87.75 93 ARG A O 1
ATOM 780 N N . VAL A 1 94 ? -9.068 -4.928 2.300 1.00 85.25 94 VAL A N 1
ATOM 781 C CA . VAL A 1 94 ? -8.064 -5.507 1.407 1.00 85.25 94 VAL A CA 1
ATOM 782 C C . VAL A 1 94 ? -7.880 -4.557 0.236 1.00 85.25 94 VAL A C 1
ATOM 784 O O . VAL A 1 94 ? -8.862 -4.155 -0.381 1.00 85.25 94 VAL A O 1
ATOM 787 N N . ALA A 1 95 ? -6.636 -4.222 -0.078 1.00 78.94 95 ALA A N 1
ATOM 788 C CA . ALA A 1 95 ? -6.294 -3.332 -1.172 1.00 78.94 95 ALA A CA 1
ATOM 789 C C . ALA A 1 95 ? -5.022 -3.790 -1.887 1.00 78.94 95 ALA A C 1
ATOM 791 O O . ALA A 1 95 ? -4.174 -4.469 -1.315 1.00 78.94 95 ALA A O 1
ATOM 792 N N . ILE A 1 96 ? -4.863 -3.387 -3.143 1.00 79.12 96 ILE A N 1
ATOM 793 C CA . ILE A 1 96 ? -3.645 -3.645 -3.929 1.00 79.12 96 ILE A CA 1
ATOM 794 C C . ILE A 1 96 ? -2.608 -2.517 -3.803 1.00 79.12 96 ILE A C 1
ATOM 796 O O . ILE A 1 96 ? -1.478 -2.667 -4.253 1.00 79.12 96 ILE A O 1
ATOM 800 N N . THR A 1 97 ? -2.963 -1.401 -3.157 1.00 75.25 97 THR A N 1
ATOM 801 C CA . THR A 1 97 ? -2.082 -0.247 -2.920 1.00 75.25 97 THR A CA 1
ATOM 802 C C . THR A 1 97 ? -1.993 0.094 -1.434 1.00 75.25 97 THR A C 1
ATOM 804 O O . THR A 1 97 ? -2.941 -0.120 -0.680 1.00 75.25 97 THR A O 1
ATOM 807 N N . LEU A 1 98 ? -0.858 0.656 -1.005 1.00 75.12 98 LEU A N 1
ATOM 808 C CA . LEU A 1 98 ? -0.671 1.183 0.350 1.00 75.12 98 LEU A CA 1
ATOM 809 C C . LEU A 1 98 ? -1.078 2.663 0.390 1.00 75.12 98 LEU A C 1
ATOM 811 O O . LEU A 1 98 ? -0.235 3.554 0.333 1.00 75.12 98 LEU A O 1
ATOM 815 N N . GLY A 1 99 ? -2.386 2.917 0.423 1.00 73.75 99 GLY A N 1
ATOM 816 C CA . GLY A 1 99 ? -2.965 4.262 0.472 1.00 73.75 99 GLY A CA 1
ATOM 817 C C . GLY A 1 99 ? -3.639 4.570 1.808 1.00 73.75 99 GLY A C 1
ATOM 818 O O . GLY A 1 99 ? -4.282 3.700 2.393 1.00 73.75 99 GLY A O 1
ATOM 819 N N . ALA A 1 100 ? -3.553 5.828 2.257 1.00 77.94 100 ALA A N 1
ATOM 820 C CA . ALA A 1 100 ? -4.256 6.310 3.453 1.00 77.94 100 ALA A CA 1
ATOM 821 C C . ALA A 1 100 ? -5.785 6.152 3.345 1.00 77.94 100 ALA A C 1
ATOM 823 O O . ALA A 1 100 ? -6.453 5.939 4.352 1.00 77.94 100 ALA A O 1
ATOM 824 N N . VAL A 1 101 ? -6.328 6.186 2.122 1.00 82.75 101 VAL A N 1
ATOM 825 C CA . VAL A 1 101 ? -7.761 5.991 1.850 1.00 82.75 101 VAL A CA 1
ATOM 826 C C . VAL A 1 101 ? -8.286 4.665 2.406 1.00 82.75 101 VAL A C 1
ATOM 828 O O . VAL A 1 101 ? -9.316 4.652 3.063 1.00 82.75 101 VAL A O 1
ATOM 831 N N . HIS A 1 102 ? -7.530 3.569 2.288 1.00 85.88 102 HIS A N 1
ATOM 832 C CA . HIS A 1 102 ? -7.974 2.251 2.768 1.00 85.88 102 HIS A CA 1
ATOM 833 C C . HIS A 1 102 ? -8.052 2.185 4.295 1.00 85.88 102 HIS A C 1
ATOM 835 O O . HIS A 1 102 ? -8.904 1.498 4.858 1.00 85.88 102 HIS A O 1
ATOM 841 N N . ALA A 1 103 ? -7.155 2.910 4.967 1.00 86.56 103 ALA A N 1
ATOM 842 C CA . ALA A 1 103 ? -7.159 3.063 6.415 1.00 86.56 103 ALA A CA 1
ATOM 843 C C . ALA A 1 103 ? -8.347 3.910 6.888 1.00 86.56 103 ALA A C 1
ATOM 845 O O . ALA A 1 103 ? -9.000 3.543 7.865 1.00 86.56 103 ALA A O 1
ATOM 846 N N . VAL A 1 104 ? -8.653 4.996 6.171 1.00 88.88 104 VAL A N 1
ATOM 847 C CA . VAL A 1 104 ? -9.839 5.826 6.422 1.00 88.88 104 VAL A CA 1
ATOM 848 C C . VAL A 1 104 ? -11.115 5.011 6.206 1.00 88.88 104 VAL A C 1
ATOM 850 O O . VAL A 1 104 ? -11.930 4.941 7.116 1.00 88.88 104 VAL A O 1
ATOM 853 N N . ASP A 1 105 ? -11.252 4.289 5.094 1.00 90.00 105 ASP A N 1
ATOM 854 C CA . ASP A 1 105 ? -12.440 3.474 4.798 1.00 90.00 105 ASP A CA 1
ATOM 855 C C . ASP A 1 105 ? -12.697 2.386 5.850 1.00 90.00 105 ASP A C 1
ATOM 857 O O . ASP A 1 105 ? -13.845 2.099 6.204 1.00 90.00 105 ASP A O 1
ATOM 861 N N . ALA A 1 106 ? -11.630 1.756 6.353 1.00 91.00 106 ALA A N 1
ATOM 862 C CA . ALA A 1 106 ? -11.738 0.774 7.426 1.00 91.00 106 ALA A CA 1
ATOM 863 C C . ALA A 1 106 ? -12.221 1.422 8.734 1.00 91.00 106 ALA A C 1
ATOM 865 O O . ALA A 1 106 ? -13.045 0.831 9.441 1.00 91.00 106 ALA A O 1
ATOM 866 N N . LEU A 1 107 ? -11.722 2.622 9.051 1.00 93.25 107 LEU A N 1
ATOM 867 C CA . LEU A 1 107 ? -12.126 3.385 10.231 1.00 93.25 107 LEU A CA 1
ATOM 868 C C . LEU A 1 107 ? -13.560 3.901 10.125 1.00 93.25 107 LEU A C 1
ATOM 870 O O . LEU A 1 107 ? -14.309 3.720 11.077 1.00 93.25 107 LEU A O 1
ATOM 874 N N . GLU A 1 108 ? -13.972 4.469 8.993 1.00 93.19 108 GLU A N 1
ATOM 875 C CA . GLU A 1 108 ? -15.339 4.967 8.792 1.00 93.19 108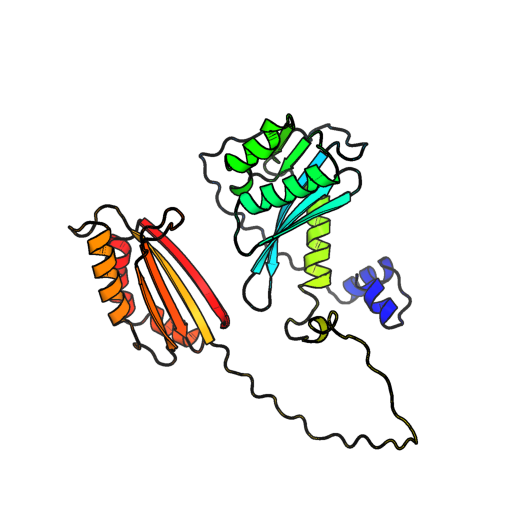 GLU A CA 1
ATOM 876 C C . GLU A 1 108 ? -16.374 3.844 8.940 1.00 93.19 108 GLU A C 1
ATOM 878 O O . GLU A 1 108 ? -17.381 4.004 9.633 1.00 93.19 108 GLU A O 1
ATOM 883 N N . GLU A 1 109 ? -16.101 2.655 8.388 1.00 93.12 109 GLU A N 1
ATOM 884 C CA . GLU A 1 109 ? -16.965 1.489 8.613 1.00 93.12 109 GLU A CA 1
ATOM 885 C C . GLU A 1 109 ? -16.995 1.081 10.094 1.00 93.12 109 GLU A C 1
ATOM 887 O O . GLU A 1 109 ? -18.046 0.691 10.612 1.00 93.12 109 GLU A O 1
ATOM 892 N N . ALA A 1 110 ? -15.859 1.161 10.796 1.00 94.38 110 ALA A N 1
ATOM 893 C CA . ALA A 1 110 ? -15.804 0.834 12.216 1.00 94.38 110 ALA A CA 1
ATOM 894 C C . ALA A 1 110 ? -16.588 1.855 13.049 1.00 94.38 110 ALA A C 1
ATOM 896 O O . ALA A 1 110 ? -17.364 1.447 13.913 1.00 94.38 110 ALA A O 1
ATOM 897 N N . PHE A 1 111 ? -16.450 3.150 12.755 1.00 94.75 111 PHE A N 1
ATOM 898 C CA . PHE A 1 111 ? -17.195 4.229 13.400 1.00 94.75 111 PHE A CA 1
ATOM 899 C C . PHE A 1 111 ? -18.699 4.051 13.215 1.00 94.75 111 PHE A C 1
ATOM 901 O O . PHE A 1 111 ? -19.446 4.097 14.190 1.00 94.75 111 PHE A O 1
ATOM 908 N N . SER A 1 112 ? -19.132 3.764 11.985 1.00 94.75 112 SER A N 1
ATOM 909 C CA . SER A 1 112 ? -20.542 3.544 11.663 1.00 94.75 112 SER A CA 1
ATOM 910 C C . SER A 1 112 ? -21.143 2.360 12.431 1.00 94.75 112 SER A C 1
ATOM 912 O O . SER A 1 112 ? -22.276 2.437 12.900 1.00 94.75 112 SER A O 1
ATOM 914 N N . ARG A 1 113 ? -20.387 1.268 12.608 1.00 94.12 113 ARG A N 1
ATOM 915 C CA . ARG A 1 113 ? -20.897 0.038 13.241 1.00 94.12 113 ARG A CA 1
ATOM 916 C C . ARG A 1 113 ? -20.742 -0.022 14.754 1.00 94.12 113 ARG A C 1
ATOM 918 O O . ARG A 1 113 ? -21.535 -0.686 15.416 1.00 94.12 113 ARG A O 1
ATOM 925 N N . TYR A 1 114 ? -19.689 0.581 15.294 1.00 93.88 114 TYR A N 1
ATOM 926 C CA . TYR A 1 114 ? -19.276 0.382 16.685 1.00 93.88 114 TYR A CA 1
ATOM 927 C C . TYR A 1 114 ? -19.184 1.685 17.486 1.00 93.88 114 TYR A C 1
ATOM 929 O O . TYR A 1 114 ? -18.879 1.625 18.679 1.00 93.88 114 TYR A O 1
ATOM 937 N N . GLY A 1 115 ? -19.482 2.831 16.868 1.00 94.00 115 GLY A N 1
ATOM 938 C CA . GLY A 1 115 ? -19.348 4.153 17.472 1.00 94.00 115 GLY A CA 1
ATOM 939 C C . GLY A 1 115 ? -17.906 4.658 17.463 1.00 94.00 115 GLY A C 1
ATOM 940 O O . GLY A 1 115 ? -17.022 4.061 16.857 1.00 94.00 115 GLY A O 1
ATOM 941 N N . LEU A 1 116 ? -17.654 5.780 18.135 1.00 95.06 116 LEU A N 1
ATOM 942 C CA . LEU A 1 116 ? -16.332 6.407 18.154 1.00 95.06 116 LEU A CA 1
ATOM 943 C C . LEU A 1 116 ? -15.487 5.877 19.323 1.00 95.06 116 LEU A C 1
ATOM 945 O O . LEU A 1 116 ? -15.987 5.807 20.451 1.00 95.06 116 LEU A O 1
ATOM 949 N N . PRO A 1 117 ? -14.209 5.525 19.100 1.00 95.56 117 PRO A N 1
ATOM 950 C CA . PRO A 1 117 ? -13.312 5.182 20.185 1.00 95.56 117 PRO A CA 1
ATOM 951 C C . PRO A 1 117 ? -12.796 6.425 20.916 1.00 95.56 117 PRO A C 1
ATOM 953 O O . PRO A 1 117 ? -12.750 7.522 20.368 1.00 95.56 117 PRO A O 1
ATOM 956 N N . GLY A 1 118 ? -12.302 6.240 22.140 1.00 93.75 118 GLY A N 1
ATOM 957 C CA . GLY A 1 118 ? -11.599 7.307 22.860 1.00 93.75 118 GLY A CA 1
ATOM 958 C C . GLY A 1 118 ? -10.200 7.615 22.306 1.00 93.75 118 GLY A C 1
ATOM 959 O O . GLY A 1 118 ? -9.719 8.745 22.446 1.00 93.75 118 GLY A O 1
ATOM 960 N N . ILE A 1 119 ? -9.529 6.609 21.732 1.00 92.75 119 ILE A N 1
ATOM 961 C CA . ILE A 1 119 ? -8.190 6.701 21.135 1.00 92.75 119 ILE A CA 1
ATOM 962 C C . ILE A 1 119 ? -8.114 5.785 19.909 1.00 92.75 119 ILE A C 1
ATOM 964 O O . ILE A 1 119 ? -8.522 4.624 19.981 1.00 92.75 119 ILE A O 1
ATOM 968 N N . VAL A 1 120 ? -7.519 6.275 18.822 1.00 92.25 120 VAL A N 1
ATOM 969 C CA . VAL A 1 120 ? -7.006 5.439 17.726 1.00 92.25 120 VAL A CA 1
ATOM 970 C C . VAL A 1 120 ? -5.487 5.391 17.843 1.00 92.25 120 VAL A C 1
ATOM 972 O O . VAL A 1 120 ? -4.841 6.435 17.893 1.00 92.25 120 VAL A O 1
ATOM 975 N N . ASN A 1 121 ? -4.921 4.190 17.917 1.00 88.75 121 ASN A N 1
ATOM 976 C CA . ASN A 1 121 ? -3.484 3.951 17.909 1.00 88.75 121 ASN A CA 1
ATOM 977 C C . ASN A 1 121 ? -3.060 3.381 16.556 1.00 88.75 121 ASN A C 1
ATOM 979 O O . ASN A 1 121 ? -3.636 2.387 16.113 1.00 88.75 121 ASN A O 1
ATOM 983 N N . ALA A 1 122 ? -2.058 3.985 15.925 1.00 83.19 122 ALA A N 1
ATOM 984 C CA . ALA A 1 122 ? -1.497 3.526 14.658 1.00 83.19 122 ALA A CA 1
ATOM 985 C C . ALA A 1 122 ? 0.038 3.522 14.704 1.00 83.19 122 ALA A C 1
ATOM 987 O O . ALA A 1 122 ? 0.652 4.184 15.548 1.00 83.19 122 ALA A O 1
ATOM 988 N N . ASP A 1 123 ? 0.669 2.786 13.788 1.00 72.88 123 ASP A N 1
ATOM 989 C CA . ASP A 1 123 ? 2.118 2.871 13.611 1.00 72.88 123 ASP A CA 1
ATOM 990 C C . ASP A 1 123 ? 2.536 4.221 12.980 1.00 72.88 123 ASP A C 1
ATOM 992 O O . ASP A 1 123 ? 1.708 5.024 12.543 1.00 72.88 123 ASP A O 1
ATOM 996 N N . GLN A 1 124 ? 3.843 4.505 12.949 1.00 65.25 124 GLN A N 1
ATOM 997 C CA . GLN A 1 124 ? 4.384 5.738 12.348 1.00 65.25 124 GLN A CA 1
ATOM 998 C C . GLN A 1 124 ? 4.529 5.664 10.813 1.00 65.25 124 GLN A C 1
ATOM 1000 O O . GLN A 1 124 ? 5.356 6.371 10.230 1.00 65.25 124 GLN A O 1
ATOM 1005 N N . GLY A 1 125 ? 3.797 4.773 10.144 1.00 62.09 125 GLY A N 1
ATOM 1006 C CA . GLY A 1 125 ? 3.811 4.626 8.695 1.00 62.09 125 GLY A CA 1
ATOM 1007 C C . GLY A 1 125 ? 3.271 5.865 7.982 1.00 62.09 125 GLY A C 1
ATOM 1008 O O . GLY A 1 125 ? 2.371 6.549 8.472 1.00 62.09 125 GLY A O 1
ATOM 1009 N N . SER A 1 126 ? 3.797 6.145 6.784 1.00 55.81 126 SER A N 1
ATOM 1010 C CA . SER A 1 126 ? 3.433 7.334 5.995 1.00 55.81 126 SER A CA 1
ATOM 1011 C C . SER A 1 126 ? 1.934 7.424 5.673 1.00 55.81 126 SER A C 1
ATOM 1013 O O . SER A 1 126 ? 1.398 8.516 5.492 1.00 55.81 126 SER A O 1
ATOM 1015 N N . GLN A 1 127 ? 1.246 6.279 5.634 1.00 58.09 127 GLN A N 1
ATOM 1016 C CA . GLN A 1 127 ? -0.198 6.165 5.430 1.00 58.09 127 GLN A CA 1
ATOM 1017 C C . GLN A 1 127 ? -1.032 6.704 6.605 1.00 58.09 127 GLN A C 1
ATOM 1019 O O . GLN A 1 127 ? -2.148 7.164 6.387 1.00 58.09 127 GLN A O 1
ATOM 1024 N N . PHE A 1 128 ? -0.491 6.701 7.827 1.00 55.66 128 PHE A N 1
ATOM 1025 C CA . PHE A 1 128 ? -1.172 7.201 9.030 1.00 55.66 128 PHE A CA 1
ATOM 1026 C C . PHE A 1 128 ? -0.770 8.638 9.380 1.00 55.66 128 PHE A C 1
ATOM 1028 O O . PHE A 1 128 ? -1.286 9.233 10.323 1.00 55.66 128 PHE A O 1
ATOM 1035 N N . THR A 1 129 ? 0.138 9.218 8.596 1.00 55.69 129 THR A N 1
ATOM 1036 C CA . THR A 1 129 ? 0.575 10.613 8.704 1.00 55.69 129 THR A CA 1
ATOM 1037 C C . THR A 1 129 ? 0.074 11.495 7.556 1.00 55.69 129 THR A C 1
ATOM 1039 O O . THR A 1 129 ? 0.490 12.650 7.445 1.00 55.69 129 THR A O 1
ATOM 1042 N N . ALA A 1 130 ? -0.771 10.956 6.673 1.00 63.84 130 ALA A N 1
ATOM 1043 C CA . ALA A 1 130 ? -1.454 11.722 5.636 1.00 63.84 130 ALA A CA 1
ATOM 1044 C C . ALA A 1 130 ? -2.540 12.618 6.257 1.00 63.84 130 ALA A C 1
ATOM 1046 O O . ALA A 1 130 ? -3.237 12.188 7.177 1.00 63.84 130 ALA A O 1
ATOM 1047 N N . GLY A 1 131 ? -2.704 13.840 5.733 1.00 70.38 131 GLY A N 1
ATOM 1048 C CA . GLY A 1 131 ? -3.676 14.819 6.245 1.00 70.38 131 GLY A CA 1
ATOM 1049 C C . GLY A 1 131 ? -5.097 14.256 6.338 1.00 70.38 131 GLY A C 1
ATOM 1050 O O . GLY A 1 131 ? -5.732 14.357 7.384 1.00 70.38 131 GLY A O 1
ATOM 1051 N N . THR A 1 132 ? -5.520 13.524 5.304 1.00 75.44 132 THR A N 1
ATOM 1052 C CA . THR A 1 132 ? -6.835 12.868 5.227 1.00 75.44 132 THR A CA 1
ATOM 1053 C C . THR A 1 132 ? -7.088 11.881 6.368 1.00 75.44 132 THR A C 1
ATOM 1055 O O . THR A 1 132 ? -8.187 11.827 6.912 1.00 75.44 132 THR A O 1
ATOM 1058 N N . PHE A 1 133 ? -6.068 11.125 6.784 1.00 81.19 133 PHE A N 1
ATOM 1059 C CA . PHE A 1 133 ? -6.180 10.200 7.910 1.00 81.19 133 PHE A CA 1
ATOM 1060 C C . PHE A 1 133 ? -6.292 10.948 9.242 1.00 81.19 133 PHE A C 1
ATOM 1062 O O . PHE A 1 133 ? -7.143 10.633 10.074 1.00 81.19 133 PHE A O 1
ATOM 1069 N N . THR A 1 134 ? -5.446 11.962 9.443 1.00 82.19 134 THR A N 1
ATOM 1070 C CA . THR A 1 134 ? -5.476 12.757 10.675 1.00 82.19 134 THR A CA 1
ATOM 1071 C C . THR A 1 134 ? -6.784 13.528 10.830 1.00 82.19 134 THR A C 1
ATOM 1073 O O . THR A 1 134 ? -7.319 13.575 11.933 1.00 82.19 134 THR A O 1
ATOM 1076 N N . GLU A 1 135 ? -7.337 14.068 9.742 1.00 85.50 135 GLU A N 1
ATOM 1077 C CA . GLU A 1 135 ? -8.635 14.751 9.732 1.00 85.50 135 GLU A CA 1
ATOM 1078 C C . GLU A 1 135 ? -9.782 13.796 10.067 1.00 85.50 135 GLU A C 1
ATOM 1080 O O . GLU A 1 135 ? -10.623 14.130 10.901 1.00 85.50 135 GLU A O 1
ATOM 1085 N N . ALA A 1 136 ? -9.781 12.581 9.504 1.00 85.31 136 ALA A N 1
ATOM 1086 C CA . ALA A 1 136 ? -10.818 11.586 9.775 1.00 85.31 136 ALA A CA 1
ATOM 1087 C C . ALA A 1 136 ? -10.924 11.232 11.271 1.00 85.31 136 ALA A C 1
ATOM 1089 O O . ALA A 1 136 ? -12.028 11.045 11.787 1.00 85.31 136 ALA A O 1
ATOM 1090 N N . VAL A 1 137 ? -9.791 11.182 11.978 1.00 89.69 137 VAL A N 1
ATOM 1091 C CA . VAL A 1 137 ? -9.735 10.878 13.416 1.00 89.69 137 VAL A CA 1
ATOM 1092 C C . VAL A 1 137 ? -9.990 12.130 14.263 1.00 89.69 137 VAL A C 1
ATOM 1094 O O . VAL A 1 137 ? -10.915 12.159 15.076 1.00 89.69 137 VAL A O 1
ATOM 1097 N N . LEU A 1 138 ? -9.191 13.183 14.074 1.00 89.06 138 LEU A N 1
ATOM 1098 C CA . LEU A 1 138 ? -9.210 14.368 14.938 1.00 89.06 138 LEU A CA 1
ATOM 1099 C C . LEU A 1 138 ? -10.469 15.215 14.744 1.00 89.06 138 LEU A C 1
ATOM 1101 O O . LEU A 1 138 ? -10.976 15.769 15.717 1.00 89.06 138 LEU A O 1
ATOM 1105 N N . GLY A 1 139 ? -11.014 15.270 13.523 1.00 88.81 139 GLY A N 1
ATOM 1106 C CA . GLY A 1 139 ? -12.256 15.988 13.218 1.00 88.81 139 GLY A CA 1
ATOM 1107 C C . GLY A 1 139 ? -13.478 15.437 13.960 1.00 88.81 139 GLY A C 1
ATOM 1108 O O . GLY A 1 139 ? -14.481 16.129 14.096 1.00 88.81 139 GLY A O 1
ATOM 1109 N N . ARG A 1 140 ? -13.383 14.215 14.500 1.00 90.81 140 ARG A N 1
ATOM 1110 C CA . ARG A 1 140 ? -14.421 13.560 15.313 1.00 90.81 140 ARG A CA 1
ATOM 1111 C C . ARG A 1 140 ? -14.156 13.649 16.820 1.00 90.81 140 ARG A C 1
ATOM 1113 O O . ARG A 1 140 ? -14.819 12.970 17.598 1.00 90.81 140 ARG A O 1
ATOM 1120 N N . GLY A 1 141 ? -13.163 14.436 17.244 1.00 91.06 141 GLY A N 1
ATOM 1121 C CA . GLY A 1 141 ? -12.763 14.557 18.650 1.00 91.06 141 GLY A CA 1
ATOM 1122 C C . GLY A 1 141 ? -12.056 13.317 19.213 1.00 91.06 141 GLY A C 1
ATOM 1123 O O . GLY A 1 141 ? -11.876 13.203 20.426 1.00 91.06 141 GLY A O 1
ATOM 1124 N N . ILE A 1 142 ? -11.643 12.380 18.354 1.00 93.69 142 ILE A N 1
ATOM 1125 C CA . ILE A 1 142 ? -10.907 11.181 18.759 1.00 93.69 142 ILE A CA 1
ATOM 1126 C C . ILE A 1 142 ? -9.433 11.544 18.929 1.00 93.69 142 ILE A C 1
ATOM 1128 O O . ILE A 1 142 ? -8.842 12.229 18.096 1.00 93.69 142 ILE A O 1
ATOM 1132 N N . ARG A 1 143 ? -8.796 11.044 19.991 1.00 91.44 143 ARG A N 1
ATOM 1133 C CA . ARG A 1 143 ? -7.359 11.256 20.204 1.00 91.44 143 ARG A CA 1
ATOM 1134 C C . ARG A 1 143 ? -6.545 10.287 19.351 1.00 91.44 143 ARG A C 1
ATOM 1136 O O . ARG A 1 143 ? -6.750 9.076 19.421 1.00 91.44 143 ARG A O 1
ATOM 1143 N N . LEU A 1 144 ? -5.591 10.813 18.590 1.00 88.94 144 LEU A N 1
ATOM 1144 C CA . LEU A 1 144 ? -4.652 10.006 17.815 1.00 88.94 144 LEU A CA 1
ATOM 1145 C C . LEU A 1 144 ? -3.386 9.725 18.636 1.00 88.94 144 LEU A C 1
ATOM 1147 O O . LEU A 1 144 ? -2.758 10.647 19.156 1.00 88.94 144 LEU A O 1
ATOM 1151 N N . SER A 1 145 ? -3.026 8.449 18.744 1.00 86.75 145 SER A N 1
ATOM 1152 C CA . SER A 1 145 ? -1.798 7.955 19.369 1.00 86.75 145 SER A CA 1
ATOM 1153 C C . SER A 1 145 ? -0.924 7.288 18.312 1.00 86.75 145 SER A C 1
ATOM 1155 O O . SER A 1 145 ? -1.435 6.561 17.459 1.00 86.75 145 SER A O 1
ATOM 1157 N N . MET A 1 146 ? 0.388 7.516 18.372 1.00 81.56 146 MET A N 1
ATOM 1158 C CA . MET A 1 146 ? 1.358 6.809 17.532 1.00 81.56 146 MET A CA 1
ATOM 1159 C C . MET A 1 146 ? 2.399 6.088 18.380 1.00 81.56 146 MET A C 1
ATOM 1161 O O . MET A 1 146 ? 2.916 6.641 19.355 1.00 81.56 146 MET A O 1
ATOM 1165 N N . ASP A 1 147 ? 2.730 4.858 17.991 1.00 66.56 147 ASP A N 1
ATOM 1166 C CA . ASP A 1 147 ? 3.735 4.056 18.691 1.00 66.56 147 ASP A CA 1
ATOM 1167 C C . ASP A 1 147 ? 5.127 4.699 18.596 1.00 66.56 147 ASP A C 1
ATOM 1169 O O . ASP A 1 147 ? 5.546 5.175 17.542 1.00 66.56 147 ASP A O 1
ATOM 1173 N N . GLY A 1 148 ? 5.875 4.717 19.703 1.00 56.19 148 GLY A N 1
ATOM 1174 C CA . GLY A 1 148 ? 7.281 5.135 19.712 1.00 56.19 148 GLY A CA 1
ATOM 1175 C C . GLY A 1 148 ? 8.218 4.066 19.129 1.00 56.19 148 GLY A C 1
ATOM 1176 O O . GLY A 1 148 ? 7.866 2.889 19.026 1.00 56.19 148 GLY A O 1
ATOM 1177 N N . LYS A 1 149 ? 9.466 4.441 18.799 1.00 44.31 149 LYS A N 1
ATOM 1178 C CA . LYS A 1 149 ? 10.516 3.456 18.464 1.00 44.31 149 LYS A CA 1
ATOM 1179 C C . LYS A 1 149 ? 10.643 2.431 19.601 1.00 44.31 149 LYS A C 1
ATOM 1181 O O . LYS A 1 149 ? 10.935 2.805 20.731 1.00 44.31 149 LYS A O 1
ATOM 1186 N N . GLY A 1 150 ? 10.462 1.146 19.289 1.00 42.28 150 GLY A N 1
ATOM 1187 C CA . GLY A 1 150 ? 10.615 0.047 20.251 1.00 42.28 150 GLY A CA 1
ATOM 1188 C C . GLY A 1 150 ? 9.360 -0.313 21.060 1.00 42.28 150 GLY A C 1
ATOM 1189 O O . GLY A 1 150 ? 9.429 -1.226 21.880 1.00 42.28 150 GLY A O 1
ATOM 1190 N N . CYS A 1 151 ? 8.208 0.319 20.807 1.00 52.53 151 CYS A N 1
ATOM 1191 C CA . CYS A 1 151 ? 6.933 0.043 21.490 1.00 52.53 151 CYS A CA 1
ATOM 1192 C C . CYS A 1 151 ? 6.140 -1.142 20.893 1.00 52.53 151 CYS A C 1
ATOM 1194 O O . CYS A 1 151 ? 4.916 -1.146 20.910 1.00 52.53 151 CYS A O 1
ATOM 1196 N N . TRP A 1 152 ? 6.820 -2.192 20.411 1.00 49.66 152 TRP A N 1
ATOM 1197 C CA . TRP A 1 152 ? 6.191 -3.371 19.779 1.00 49.66 152 TRP A CA 1
ATOM 1198 C C . TRP A 1 152 ? 5.102 -4.034 20.639 1.00 49.66 152 TRP A C 1
ATOM 1200 O O . TRP A 1 152 ? 4.179 -4.646 20.108 1.00 49.66 152 TRP A O 1
ATOM 1210 N N . ARG A 1 153 ? 5.195 -3.896 21.972 1.00 51.06 153 ARG A N 1
ATOM 1211 C CA . ARG A 1 153 ? 4.239 -4.451 22.943 1.00 51.06 153 ARG A CA 1
ATOM 1212 C C . ARG A 1 153 ? 2.811 -3.975 22.709 1.00 51.06 153 ARG A C 1
ATOM 1214 O O . ARG A 1 153 ? 1.882 -4.737 22.975 1.00 51.06 153 ARG A O 1
ATOM 1221 N N . ASP A 1 154 ? 2.658 -2.764 22.188 1.00 57.94 154 ASP A N 1
ATOM 1222 C CA . ASP A 1 154 ? 1.352 -2.167 21.972 1.00 57.94 154 ASP A CA 1
ATOM 1223 C C . ASP A 1 154 ? 0.655 -2.775 20.742 1.00 57.94 154 ASP A C 1
ATOM 1225 O O . ASP A 1 154 ? -0.550 -3.011 20.745 1.00 57.94 154 ASP A O 1
ATOM 1229 N N . ASN A 1 155 ? 1.416 -3.222 19.743 1.00 64.50 155 ASN A N 1
ATOM 1230 C CA . ASN A 1 155 ? 0.852 -3.860 18.556 1.00 64.50 155 ASN A CA 1
ATOM 1231 C C . ASN A 1 155 ? 0.746 -5.402 18.658 1.00 64.50 155 ASN A C 1
ATOM 1233 O O . ASN A 1 155 ? 0.276 -6.060 17.731 1.00 64.50 155 ASN A O 1
ATOM 1237 N N . VAL A 1 156 ? 1.107 -6.017 19.797 1.00 65.38 156 VAL A N 1
ATOM 1238 C CA . VAL A 1 156 ? 1.185 -7.492 19.982 1.00 65.38 156 VAL A CA 1
ATOM 1239 C C . VAL A 1 156 ? -0.102 -8.230 19.614 1.00 65.38 156 VAL A C 1
ATOM 1241 O O . VAL A 1 156 ? -0.076 -9.379 19.161 1.00 65.38 156 VAL A O 1
ATOM 1244 N N . PHE A 1 157 ? -1.256 -7.611 19.842 1.00 68.69 157 PHE A N 1
ATOM 1245 C CA . PHE A 1 157 ? -2.544 -8.240 19.554 1.00 68.69 157 PHE A CA 1
ATOM 1246 C C . PHE A 1 157 ? -2.849 -8.238 18.063 1.00 68.69 157 PHE A C 1
ATOM 1248 O O . PHE A 1 157 ? -3.344 -9.240 17.547 1.00 68.69 157 PHE A O 1
ATOM 1255 N N . VAL A 1 158 ? -2.487 -7.165 17.369 1.00 72.06 158 VAL A N 1
ATOM 1256 C CA . VAL A 1 158 ? -2.628 -7.070 15.921 1.00 72.06 158 VAL A CA 1
ATOM 1257 C C . VAL A 1 158 ? -1.586 -7.957 15.237 1.00 72.06 158 VAL A C 1
ATOM 1259 O O . VAL A 1 158 ? -1.941 -8.764 14.382 1.00 72.06 158 VAL A O 1
ATOM 1262 N N . GLU A 1 159 ? -0.347 -7.990 15.734 1.00 72.00 159 GLU A N 1
ATOM 1263 C CA . GLU A 1 159 ? 0.664 -8.971 15.318 1.00 72.00 159 GLU A CA 1
ATOM 1264 C C . GLU A 1 159 ? 0.192 -10.416 15.522 1.00 72.00 159 GLU A C 1
ATOM 1266 O O . GLU A 1 159 ? 0.444 -11.293 14.693 1.00 72.00 159 GLU A O 1
ATOM 1271 N N . ARG A 1 160 ? -0.538 -10.699 16.607 1.00 72.06 160 ARG A N 1
ATOM 1272 C CA . ARG A 1 160 ? -1.140 -12.018 16.837 1.00 72.06 160 ARG A CA 1
ATOM 1273 C C . ARG A 1 160 ? -2.229 -12.333 15.809 1.00 72.06 160 ARG A C 1
ATOM 1275 O O . ARG A 1 160 ? -2.310 -13.493 15.384 1.00 72.06 160 ARG A O 1
ATOM 1282 N N . VAL A 1 161 ? -3.038 -11.350 15.411 1.00 73.69 161 VAL A N 1
ATOM 1283 C CA . VAL A 1 161 ? -4.009 -11.483 14.313 1.00 73.69 161 VAL A CA 1
ATOM 1284 C C . VAL A 1 161 ? -3.272 -11.768 13.004 1.00 73.69 161 VAL A C 1
ATOM 1286 O O . VAL A 1 161 ? -3.569 -12.773 12.359 1.00 73.69 161 VAL A O 1
ATOM 1289 N N . TRP A 1 162 ? -2.234 -10.998 12.668 1.00 73.88 162 TRP A N 1
ATOM 1290 C CA . TRP A 1 162 ? -1.408 -11.227 11.479 1.00 73.88 162 TRP A CA 1
ATOM 1291 C C . TRP A 1 162 ? -0.749 -12.585 11.467 1.00 73.88 162 TRP A C 1
ATOM 1293 O O . TRP A 1 162 ? -0.771 -13.267 10.450 1.00 73.88 162 TRP A O 1
ATOM 1303 N N . ARG A 1 163 ? -0.206 -13.018 12.600 1.00 69.50 163 ARG A N 1
ATOM 1304 C CA . ARG A 1 163 ? 0.369 -14.349 12.729 1.00 69.50 163 ARG A CA 1
ATOM 1305 C C . ARG A 1 163 ? -0.680 -15.420 12.441 1.00 69.50 163 ARG A C 1
ATOM 1307 O O . ARG A 1 163 ? -0.372 -16.380 11.751 1.00 69.50 163 ARG A O 1
ATOM 1314 N N . SER A 1 164 ? -1.910 -15.245 12.914 1.00 68.38 164 SER A N 1
ATOM 1315 C CA . SER A 1 164 ? -2.990 -16.194 12.631 1.00 68.38 164 SER A CA 1
ATOM 1316 C C . SER A 1 164 ? -3.346 -16.184 11.139 1.00 68.38 164 SER A C 1
ATOM 1318 O O . SER A 1 164 ? -3.353 -17.226 10.503 1.00 68.38 164 SER A O 1
ATOM 1320 N N . ILE A 1 165 ? -3.528 -15.014 10.529 1.00 68.38 165 ILE A N 1
ATOM 1321 C CA . ILE A 1 165 ? -3.885 -14.901 9.105 1.00 68.38 165 ILE A CA 1
ATOM 1322 C C . ILE A 1 165 ? -2.777 -15.454 8.201 1.00 68.38 165 ILE A C 1
ATOM 1324 O O . ILE A 1 165 ? -3.031 -16.281 7.326 1.00 68.38 165 ILE A O 1
ATOM 1328 N N . LYS A 1 166 ? -1.534 -15.035 8.437 1.00 64.44 166 LYS A N 1
ATOM 1329 C CA . LYS A 1 166 ? -0.393 -15.420 7.614 1.00 64.44 166 LYS A CA 1
ATOM 1330 C C . LYS A 1 166 ? -0.078 -16.902 7.782 1.00 64.44 166 LYS A C 1
ATOM 1332 O O . LYS A 1 166 ? -0.056 -17.648 6.806 1.00 64.44 166 LYS A O 1
ATOM 1337 N N . TYR A 1 167 ? 0.167 -17.357 9.009 1.00 58.62 167 TYR A N 1
ATOM 1338 C CA . TYR A 1 167 ? 0.605 -18.737 9.218 1.00 58.62 167 TYR A CA 1
ATOM 1339 C C . TYR A 1 167 ? -0.528 -19.737 9.013 1.00 58.62 167 TYR A C 1
ATOM 1341 O O . TYR A 1 167 ? -0.267 -20.812 8.491 1.00 58.62 167 TYR A O 1
ATOM 1349 N N . GLU A 1 168 ? -1.772 -19.403 9.375 1.00 56.31 168 GLU A N 1
ATOM 1350 C CA . GLU A 1 168 ? -2.864 -20.377 9.308 1.00 56.31 168 GLU A CA 1
ATOM 1351 C C . GLU A 1 168 ? -3.551 -20.457 7.940 1.00 56.31 168 GLU A C 1
ATOM 1353 O O . GLU A 1 168 ? -4.149 -21.483 7.631 1.00 56.31 168 GLU A O 1
ATOM 1358 N N . ARG A 1 169 ? -3.478 -19.420 7.096 1.00 49.72 169 ARG A N 1
ATOM 1359 C CA . ARG A 1 169 ? -4.190 -19.416 5.804 1.00 49.72 169 ARG A CA 1
ATOM 1360 C C . ARG A 1 169 ? -3.317 -19.185 4.577 1.00 49.72 169 ARG A C 1
ATOM 1362 O O . ARG A 1 169 ? -3.663 -19.723 3.533 1.00 49.72 169 ARG A O 1
ATOM 1369 N N . SER A 1 170 ? -2.218 -18.428 4.664 1.00 46.75 170 SER A N 1
ATOM 1370 C CA . SER A 1 170 ? -1.420 -18.102 3.467 1.00 46.75 170 SER A CA 1
ATOM 1371 C C . SER A 1 170 ? -0.145 -18.930 3.309 1.00 46.75 170 SER A C 1
ATOM 1373 O O . SER A 1 170 ? 0.255 -19.196 2.182 1.00 46.75 170 SER A O 1
ATOM 1375 N N . TRP A 1 171 ? 0.517 -19.318 4.405 1.00 45.09 171 TRP A N 1
ATOM 1376 C CA . TRP A 1 171 ? 1.806 -20.031 4.330 1.00 45.09 171 TRP A CA 1
ATOM 1377 C C . TRP A 1 171 ? 1.684 -21.561 4.343 1.00 45.09 171 TRP A C 1
ATOM 1379 O O . TRP A 1 171 ? 2.571 -22.230 3.827 1.00 45.09 171 TRP A O 1
ATOM 1389 N N . LEU A 1 172 ? 0.608 -22.120 4.911 1.00 34.81 172 LEU A N 1
ATOM 1390 C CA . LEU A 1 172 ? 0.403 -23.575 5.025 1.00 34.81 172 LEU A CA 1
ATOM 1391 C C . LEU A 1 172 ? -0.463 -24.185 3.912 1.00 34.81 172 LEU A C 1
ATOM 1393 O O . LEU A 1 172 ? -0.602 -25.403 3.858 1.00 34.81 172 LEU A O 1
ATOM 1397 N N . VAL A 1 173 ? -1.042 -23.368 3.029 1.00 36.25 173 VAL A N 1
ATOM 1398 C CA . VAL A 1 173 ? -1.806 -23.853 1.873 1.00 36.25 173 VAL A CA 1
ATOM 1399 C C . VAL A 1 173 ? -0.909 -23.738 0.640 1.00 36.25 173 VAL A C 1
ATOM 1401 O O . VAL A 1 173 ? -0.488 -22.624 0.314 1.00 36.25 173 VAL A O 1
ATOM 1404 N N . PRO A 1 174 ? -0.590 -24.844 -0.060 1.00 37.50 174 PRO A N 1
ATOM 1405 C CA . PRO A 1 174 ? 0.051 -24.763 -1.363 1.00 37.50 174 PRO A CA 1
ATOM 1406 C C . PRO A 1 174 ? -0.812 -23.879 -2.262 1.00 37.50 174 PRO A C 1
ATOM 1408 O O . PRO A 1 174 ? -1.991 -24.156 -2.473 1.00 37.50 174 PRO A O 1
ATOM 1411 N N . LYS A 1 175 ? -0.231 -22.805 -2.801 1.00 46.44 175 LYS A N 1
ATOM 1412 C CA . LYS A 1 175 ? -0.927 -21.815 -3.647 1.00 46.44 175 LYS A CA 1
ATOM 1413 C C . LYS A 1 175 ? -1.528 -22.410 -4.939 1.00 46.44 175 LYS A C 1
ATOM 1415 O O . LYS A 1 175 ? -2.157 -21.691 -5.706 1.00 46.44 175 LYS A O 1
ATOM 1420 N N . SER A 1 176 ? -1.336 -23.709 -5.173 1.00 38.09 176 SER A N 1
ATOM 1421 C CA . SER A 1 176 ? -1.901 -24.512 -6.256 1.00 38.09 176 SER A CA 1
ATOM 1422 C C . SER A 1 176 ? -3.249 -25.175 -5.932 1.00 38.09 176 SER A C 1
ATOM 1424 O O . SER A 1 176 ? -3.847 -25.759 -6.837 1.00 38.09 176 SER A O 1
ATOM 1426 N N . ASP A 1 177 ? -3.759 -25.114 -4.695 1.00 36.56 177 ASP A N 1
ATOM 1427 C CA . ASP A 1 177 ? -4.994 -25.826 -4.344 1.00 36.56 177 ASP A CA 1
ATOM 1428 C C . ASP A 1 177 ? -6.259 -25.050 -4.774 1.00 36.56 177 ASP A C 1
ATOM 1430 O O . ASP A 1 177 ? -6.791 -24.196 -4.062 1.00 36.56 177 ASP A O 1
ATOM 1434 N N . ARG A 1 178 ? -6.753 -25.362 -5.983 1.00 37.84 178 ARG A N 1
ATOM 1435 C CA . ARG A 1 178 ? -7.974 -24.807 -6.613 1.00 37.84 178 ARG A CA 1
ATOM 1436 C C . ARG A 1 178 ? -9.272 -25.057 -5.827 1.00 37.84 178 ARG A C 1
ATOM 1438 O O . ARG A 1 178 ? -10.322 -24.549 -6.215 1.00 37.84 178 ARG A O 1
ATOM 1445 N N . ARG A 1 179 ? -9.247 -25.821 -4.733 1.00 36.03 179 ARG A N 1
ATOM 1446 C CA . ARG A 1 179 ? -10.460 -26.259 -4.020 1.00 36.03 179 ARG A CA 1
ATOM 1447 C C . ARG A 1 179 ? -11.200 -25.158 -3.256 1.00 36.03 179 ARG A C 1
ATOM 1449 O O . ARG A 1 179 ? -12.375 -25.336 -2.955 1.00 36.03 179 ARG A O 1
ATOM 1456 N N . LEU A 1 180 ? -10.575 -24.011 -2.982 1.00 35.59 180 LEU A N 1
ATOM 1457 C CA . LEU A 1 180 ? -11.237 -22.912 -2.261 1.00 35.59 180 LEU A CA 1
ATOM 1458 C C . LEU A 1 180 ? -11.998 -21.922 -3.160 1.00 35.59 180 LEU A C 1
ATOM 1460 O O . LEU A 1 180 ? -12.715 -21.078 -2.632 1.00 35.59 180 LEU A O 1
ATOM 1464 N N . GLN A 1 181 ? -11.913 -22.037 -4.492 1.00 34.78 181 GLN A N 1
ATOM 1465 C CA . GLN A 1 181 ? -12.707 -21.199 -5.408 1.00 34.78 181 GLN A CA 1
ATOM 1466 C C . GLN A 1 181 ? -14.144 -21.710 -5.634 1.00 34.78 181 GLN A C 1
ATOM 1468 O O . GLN A 1 181 ? -14.955 -20.987 -6.199 1.00 34.78 181 GLN A O 1
ATOM 1473 N N . ALA A 1 182 ? -14.494 -22.917 -5.175 1.00 32.22 182 ALA A N 1
ATOM 1474 C CA . ALA A 1 182 ? -15.767 -23.564 -5.520 1.00 32.22 182 ALA A CA 1
ATOM 1475 C C . ALA A 1 182 ? -16.843 -23.543 -4.415 1.00 32.22 182 ALA A C 1
ATOM 1477 O O . ALA A 1 182 ? -17.849 -24.235 -4.530 1.00 32.22 182 ALA A O 1
ATOM 1478 N N . ALA A 1 183 ? -16.668 -22.773 -3.339 1.00 32.84 183 ALA A N 1
ATOM 1479 C CA . ALA A 1 183 ? -17.606 -22.774 -2.212 1.00 32.84 183 ALA A CA 1
ATOM 1480 C C . ALA A 1 183 ? -18.419 -21.477 -2.101 1.00 32.84 183 ALA A C 1
ATOM 1482 O O . ALA A 1 183 ? -18.529 -20.945 -1.002 1.00 32.84 183 ALA A O 1
ATOM 1483 N N . HIS A 1 184 ? -18.962 -20.947 -3.206 1.00 33.44 184 HIS A N 1
ATOM 1484 C CA . HIS A 1 184 ? -20.071 -19.975 -3.163 1.00 33.44 184 HIS A CA 1
ATOM 1485 C C . HIS A 1 184 ? -20.791 -19.784 -4.510 1.00 33.44 184 HIS A C 1
ATOM 1487 O O . HIS A 1 184 ? -20.998 -18.660 -4.945 1.00 33.44 184 HIS A O 1
ATOM 1493 N N . THR A 1 185 ? -21.198 -20.859 -5.192 1.00 31.11 185 THR A N 1
ATOM 1494 C CA . THR A 1 185 ? -22.360 -20.805 -6.107 1.00 31.11 185 THR A CA 1
ATOM 1495 C C . THR A 1 185 ? -22.817 -22.217 -6.464 1.00 31.11 185 THR A C 1
ATOM 1497 O O . THR A 1 185 ? -22.239 -22.863 -7.329 1.00 31.11 185 THR A O 1
ATOM 1500 N N . GLN A 1 186 ? -23.866 -22.709 -5.814 1.00 27.88 186 GLN A N 1
ATOM 1501 C CA . GLN A 1 186 ? -24.741 -23.712 -6.419 1.00 27.88 186 GLN A CA 1
ATOM 1502 C C . GLN A 1 186 ? -26.178 -23.377 -6.020 1.00 27.88 186 GLN A C 1
ATOM 1504 O O . GLN A 1 186 ? -26.477 -23.388 -4.824 1.00 27.88 186 GLN A O 1
ATOM 1509 N N . PRO A 1 187 ? -27.075 -23.073 -6.972 1.00 29.61 187 PRO A N 1
ATOM 1510 C CA . PRO A 1 187 ? -28.493 -23.234 -6.742 1.00 29.61 187 PRO A CA 1
ATOM 1511 C C . PRO A 1 187 ? -28.884 -24.699 -6.972 1.00 29.61 187 PRO A C 1
ATOM 1513 O O . PRO A 1 187 ? -28.319 -25.411 -7.803 1.00 29.61 187 PRO A O 1
ATOM 1516 N N . ALA A 1 188 ? -29.866 -25.130 -6.191 1.00 34.00 188 ALA A N 1
ATOM 1517 C CA . ALA A 1 188 ? -30.485 -26.439 -6.253 1.00 34.00 188 ALA A CA 1
ATOM 1518 C C . ALA A 1 188 ? -31.234 -26.666 -7.579 1.00 34.00 188 ALA A C 1
ATOM 1520 O O . ALA A 1 188 ? -31.987 -25.804 -8.023 1.00 34.00 188 ALA A O 1
ATOM 1521 N N . SER A 1 189 ? -31.098 -27.861 -8.158 1.00 30.66 189 SER A N 1
ATOM 1522 C CA . SER A 1 189 ? -32.133 -28.495 -8.990 1.00 30.66 189 SER A CA 1
ATOM 1523 C C . SER A 1 189 ? -31.929 -30.020 -9.031 1.00 30.66 189 SER A C 1
ATOM 1525 O O . SER A 1 189 ? -31.040 -30.530 -9.693 1.00 30.66 189 SER A O 1
ATOM 1527 N N . GLN A 1 190 ? -32.690 -30.684 -8.156 1.00 32.16 190 GLN A N 1
ATOM 1528 C CA . GLN A 1 190 ? -33.492 -31.918 -8.278 1.00 32.16 190 GLN A CA 1
ATOM 1529 C C . GLN A 1 190 ? -33.139 -33.110 -9.224 1.00 32.16 190 GLN A C 1
ATOM 1531 O O . GLN A 1 190 ? -32.365 -32.981 -10.163 1.00 32.16 190 GLN A O 1
ATOM 1536 N N . PRO A 1 191 ? -33.689 -34.317 -8.923 1.00 46.06 191 PRO A N 1
ATOM 1537 C CA . PRO A 1 191 ? -32.985 -35.607 -8.980 1.00 46.06 191 PRO A CA 1
ATOM 1538 C C . PRO A 1 191 ? -33.511 -36.558 -10.065 1.00 46.06 191 PRO A C 1
ATOM 1540 O O . PRO A 1 191 ? -34.648 -36.404 -10.477 1.00 46.06 191 PRO A O 1
ATOM 1543 N N . PHE A 1 192 ? -32.759 -37.609 -10.424 1.00 26.84 192 PHE A N 1
ATOM 1544 C CA . PHE A 1 192 ? -33.295 -38.832 -11.060 1.00 26.84 192 PHE A CA 1
ATOM 1545 C C . PHE A 1 192 ? -32.333 -40.038 -10.879 1.00 26.84 192 PHE A C 1
ATOM 1547 O O . PHE A 1 192 ? -31.191 -39.830 -10.464 1.00 26.84 192 PHE A O 1
ATOM 1554 N N . PRO A 1 193 ? -32.790 -41.299 -11.047 1.00 33.19 193 PRO A N 1
ATOM 1555 C CA . PRO A 1 193 ? -32.666 -42.327 -10.012 1.00 33.19 193 PRO A CA 1
ATOM 1556 C C . PRO A 1 193 ? -31.912 -43.598 -10.456 1.00 33.19 193 PRO A C 1
ATOM 1558 O O . PRO A 1 193 ? -31.718 -43.848 -11.638 1.00 33.19 193 PRO A O 1
ATOM 1561 N N . GLY A 1 194 ? -31.612 -44.463 -9.480 1.00 28.12 194 GLY A N 1
ATOM 1562 C CA . GLY A 1 194 ? -31.675 -45.919 -9.659 1.00 28.12 194 GLY A CA 1
ATOM 1563 C C . GLY A 1 194 ? -30.402 -46.673 -10.075 1.00 28.12 194 GLY A C 1
ATOM 1564 O O . GLY A 1 194 ? -30.004 -46.667 -11.234 1.00 28.12 194 GLY A O 1
ATOM 1565 N N . THR A 1 195 ? -29.967 -47.542 -9.149 1.00 28.14 195 THR A N 1
ATOM 1566 C CA . THR A 1 195 ? -29.330 -48.874 -9.352 1.00 28.14 195 THR A CA 1
ATOM 1567 C C . THR A 1 195 ? -27.807 -48.972 -9.620 1.00 28.14 195 THR A C 1
ATOM 1569 O O . THR A 1 195 ? -27.185 -47.994 -10.019 1.00 28.14 195 THR A O 1
ATOM 1572 N N . PRO A 1 196 ? -27.143 -50.089 -9.223 1.00 31.64 196 PRO A N 1
ATOM 1573 C CA . PRO A 1 196 ? -26.188 -50.058 -8.113 1.00 31.64 196 PRO A CA 1
ATOM 1574 C C . PRO A 1 196 ? -24.748 -50.482 -8.473 1.00 31.64 196 PRO A C 1
ATOM 1576 O O . PRO A 1 196 ? -24.494 -51.137 -9.474 1.00 31.64 196 PRO A O 1
ATOM 1579 N N . PHE A 1 197 ? -23.823 -50.114 -7.579 1.00 30.02 197 PHE A N 1
ATOM 1580 C CA . PHE A 1 197 ? -22.528 -50.739 -7.263 1.00 30.02 197 PHE A CA 1
ATOM 1581 C C . PHE A 1 197 ? -21.878 -51.686 -8.291 1.00 30.02 197 PHE A C 1
ATOM 1583 O O . PHE A 1 197 ? -22.254 -52.850 -8.397 1.00 30.02 197 PHE A O 1
ATOM 1590 N N . THR A 1 198 ? -20.714 -51.289 -8.823 1.00 24.98 198 THR A N 1
ATOM 1591 C CA . THR A 1 198 ? -19.530 -52.172 -8.800 1.00 24.98 198 THR A CA 1
ATOM 1592 C C . THR A 1 198 ? -18.226 -51.371 -8.859 1.00 24.98 198 THR A C 1
ATOM 1594 O O . THR A 1 198 ? -18.012 -50.527 -9.725 1.00 24.98 198 THR A O 1
ATOM 1597 N N . PHE A 1 199 ? -17.357 -51.635 -7.884 1.00 25.78 199 PHE A N 1
ATOM 1598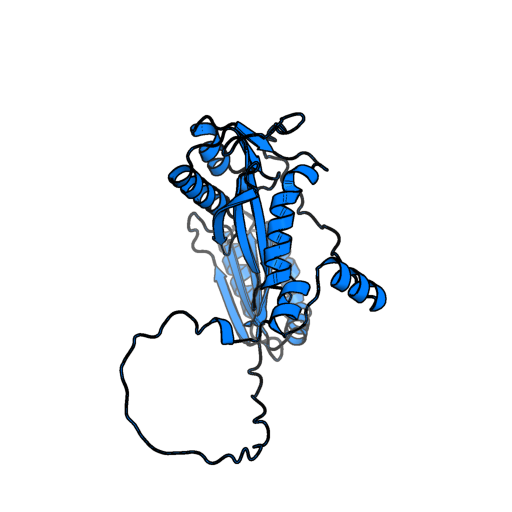 C CA . PHE A 1 199 ? -15.996 -51.121 -7.755 1.00 25.78 199 PHE A CA 1
ATOM 1599 C C . PHE A 1 199 ? -15.082 -51.743 -8.823 1.00 25.78 199 PHE A C 1
ATOM 1601 O O . PHE A 1 199 ? -14.974 -52.963 -8.890 1.00 25.78 199 PHE A O 1
ATOM 1608 N N . LEU A 1 200 ? -14.360 -50.917 -9.589 1.00 24.11 200 LEU A N 1
ATOM 1609 C CA . LEU A 1 200 ? -13.096 -51.295 -10.241 1.00 24.11 200 LEU A CA 1
ATOM 1610 C C . LEU A 1 200 ? -12.322 -50.025 -10.636 1.00 24.11 200 LEU A C 1
ATOM 1612 O O . LEU A 1 200 ? -12.407 -49.520 -11.756 1.00 24.11 200 LEU A O 1
ATOM 1616 N N . ILE A 1 201 ? -11.558 -49.477 -9.684 1.00 25.36 201 ILE A N 1
ATOM 1617 C CA . ILE A 1 201 ? -10.589 -48.408 -9.957 1.00 25.36 201 ILE A CA 1
ATOM 1618 C C . ILE A 1 201 ? -9.402 -49.037 -10.689 1.00 25.36 201 ILE A C 1
ATOM 1620 O O . ILE A 1 201 ? -8.466 -49.558 -10.087 1.00 25.36 201 ILE A O 1
ATOM 1624 N N . ARG A 1 202 ? -9.446 -48.978 -12.020 1.00 25.19 202 ARG A N 1
ATOM 1625 C CA . ARG A 1 202 ? -8.280 -49.157 -12.885 1.00 25.19 202 ARG A CA 1
ATOM 1626 C C . ARG A 1 202 ? -7.533 -47.821 -12.900 1.00 25.19 202 ARG A C 1
ATOM 1628 O O . ARG A 1 202 ? -8.013 -46.852 -13.488 1.00 25.19 202 ARG A O 1
ATOM 1635 N N . LEU A 1 203 ? -6.395 -47.750 -12.209 1.00 25.56 203 LEU A N 1
ATOM 1636 C CA . LEU A 1 203 ? -5.498 -46.590 -12.224 1.00 25.56 203 LEU A CA 1
ATOM 1637 C C . LEU A 1 203 ? -5.104 -46.280 -13.677 1.00 25.56 203 LEU A C 1
ATOM 1639 O O . LEU A 1 203 ? -4.343 -47.024 -14.295 1.00 25.56 203 LEU A O 1
ATOM 1643 N N . ARG A 1 204 ? -5.646 -45.193 -14.240 1.00 24.86 204 ARG A N 1
ATOM 1644 C CA . ARG A 1 204 ? -5.140 -44.624 -15.493 1.00 24.86 204 ARG A CA 1
ATOM 1645 C C . ARG A 1 204 ? -3.812 -43.911 -15.210 1.00 24.86 204 ARG A C 1
ATOM 1647 O O . ARG A 1 204 ? -3.706 -43.248 -14.175 1.00 24.86 204 ARG A O 1
ATOM 1654 N N . PRO A 1 205 ? -2.818 -44.000 -16.111 1.00 25.58 205 PRO A N 1
ATOM 1655 C CA . PRO A 1 205 ? -1.573 -43.262 -15.973 1.00 25.58 205 PRO A CA 1
ATOM 1656 C C . PRO A 1 205 ? -1.862 -41.764 -15.897 1.00 25.58 205 PRO A C 1
ATOM 1658 O O . PRO A 1 205 ? -2.641 -41.226 -16.685 1.00 25.58 205 PRO A O 1
ATOM 1661 N N . SER A 1 206 ? -1.225 -41.119 -14.924 1.00 28.55 206 SER A N 1
ATOM 1662 C CA . SER A 1 206 ? -1.221 -39.676 -14.708 1.00 28.55 206 SER A CA 1
ATOM 1663 C C . SER A 1 206 ? -1.027 -38.925 -16.028 1.00 28.55 206 SER A C 1
ATOM 1665 O O . SER A 1 206 ? 0.037 -38.989 -16.649 1.00 28.55 206 SER A O 1
ATOM 1667 N N . ILE A 1 207 ? -2.062 -38.199 -16.454 1.00 32.75 207 ILE A N 1
ATOM 1668 C CA . ILE A 1 207 ? -1.927 -37.152 -17.460 1.00 32.75 207 ILE A CA 1
ATOM 1669 C C . ILE A 1 207 ? -1.002 -36.110 -16.829 1.00 32.75 207 ILE A C 1
ATOM 1671 O O . ILE A 1 207 ? -1.415 -35.360 -15.945 1.00 32.75 207 ILE A O 1
ATOM 1675 N N . LYS A 1 208 ? 0.267 -36.080 -17.259 1.00 32.06 208 LYS A N 1
ATOM 1676 C CA . LYS A 1 208 ? 1.167 -34.954 -16.995 1.00 32.06 208 LYS A CA 1
ATOM 1677 C C . LYS A 1 208 ? 0.481 -33.704 -17.539 1.00 32.06 208 LYS A C 1
ATOM 1679 O O . LYS A 1 208 ? 0.494 -33.460 -18.744 1.00 32.06 208 LYS A O 1
ATOM 1684 N N . ALA A 1 209 ? -0.138 -32.927 -16.656 1.00 33.03 209 ALA A N 1
ATOM 1685 C CA . ALA A 1 209 ? -0.567 -31.581 -16.976 1.00 33.03 209 ALA A CA 1
ATOM 1686 C C . ALA A 1 209 ? 0.678 -30.824 -17.453 1.00 33.03 209 ALA A C 1
ATOM 1688 O O . ALA A 1 209 ? 1.632 -30.643 -16.693 1.00 33.03 209 ALA A O 1
ATOM 1689 N N . ARG A 1 210 ? 0.700 -30.441 -18.733 1.00 34.47 210 ARG A N 1
ATOM 1690 C CA . ARG A 1 210 ? 1.679 -29.486 -19.250 1.00 34.47 210 ARG A CA 1
ATOM 1691 C C . ARG A 1 210 ? 1.575 -28.241 -18.363 1.00 34.47 210 ARG A C 1
ATOM 1693 O O . ARG A 1 210 ? 0.525 -27.601 -18.341 1.00 34.47 210 ARG A O 1
ATOM 1700 N N . LYS A 1 211 ? 2.628 -27.935 -17.595 1.00 43.00 211 LYS A N 1
ATOM 1701 C CA . LYS A 1 211 ? 2.813 -26.609 -16.993 1.00 43.00 211 LYS A CA 1
ATOM 1702 C C . LYS A 1 211 ? 2.724 -25.615 -18.151 1.00 43.00 211 LYS A C 1
ATOM 1704 O O . LYS A 1 211 ? 3.578 -25.658 -19.032 1.00 43.00 211 LYS A O 1
ATOM 1709 N N . GLY A 1 212 ? 1.682 -24.788 -18.191 1.00 44.03 212 GLY A N 1
ATOM 1710 C CA . GLY A 1 212 ? 1.717 -23.590 -19.027 1.00 44.03 212 GLY A CA 1
ATOM 1711 C C . GLY A 1 212 ? 2.942 -22.781 -18.607 1.00 44.03 212 GLY A C 1
ATOM 1712 O O . GLY A 1 212 ? 3.178 -22.645 -17.405 1.00 44.03 212 GLY A O 1
ATOM 1713 N N . ALA A 1 213 ? 3.762 -22.363 -19.569 1.00 54.53 213 ALA A N 1
ATOM 1714 C CA . ALA A 1 213 ? 4.951 -21.565 -19.307 1.00 54.53 213 ALA A CA 1
ATOM 1715 C C . ALA A 1 213 ? 4.524 -20.272 -18.596 1.00 54.53 213 ALA A C 1
ATOM 1717 O O . ALA A 1 213 ? 3.748 -19.495 -19.144 1.00 54.53 213 ALA A O 1
ATOM 1718 N N . SER A 1 214 ? 4.946 -20.099 -17.344 1.00 63.50 214 SER A N 1
ATOM 1719 C CA . SER A 1 214 ? 4.785 -18.845 -16.609 1.00 63.50 214 SER A CA 1
ATOM 1720 C C . SER A 1 214 ? 5.776 -17.839 -17.180 1.00 63.50 214 SER A C 1
ATOM 1722 O O . SER A 1 214 ? 6.971 -18.117 -17.140 1.00 63.50 214 SER A O 1
ATOM 1724 N N . MET A 1 215 ? 5.295 -16.707 -17.688 1.00 81.19 215 MET A N 1
ATOM 1725 C CA . MET A 1 215 ? 6.154 -15.616 -18.162 1.00 81.19 215 MET A CA 1
ATOM 1726 C C . MET A 1 215 ? 6.422 -14.636 -17.015 1.00 81.19 215 MET A C 1
ATOM 1728 O O . MET A 1 215 ? 5.666 -14.581 -16.052 1.00 81.19 215 MET A O 1
ATOM 1732 N N . LEU A 1 216 ? 7.485 -13.851 -17.096 1.00 82.50 216 LEU A N 1
ATOM 1733 C CA . LEU A 1 216 ? 7.946 -12.889 -16.104 1.00 82.50 216 LEU A CA 1
ATOM 1734 C C . LEU A 1 216 ? 7.773 -11.472 -16.659 1.00 82.50 216 LEU A C 1
ATOM 1736 O O . LEU A 1 216 ? 8.444 -11.081 -17.605 1.00 82.50 216 LEU A O 1
ATOM 1740 N N . ARG A 1 217 ? 6.880 -10.685 -16.067 1.00 84.81 217 ARG A N 1
ATOM 1741 C CA . ARG A 1 217 ? 6.658 -9.281 -16.406 1.00 84.81 217 ARG A CA 1
ATOM 1742 C C . ARG A 1 217 ? 7.519 -8.365 -15.556 1.00 84.81 217 ARG A C 1
ATOM 1744 O O . ARG A 1 217 ? 7.409 -8.359 -14.333 1.00 84.81 217 ARG A O 1
ATOM 1751 N N . HIS A 1 218 ? 8.301 -7.549 -16.238 1.00 85.81 218 HIS A N 1
ATOM 1752 C CA . HIS A 1 218 ? 9.144 -6.482 -15.727 1.00 85.81 218 HIS A CA 1
ATOM 1753 C C . HIS A 1 218 ? 8.488 -5.135 -16.044 1.00 85.81 218 HIS A C 1
ATOM 1755 O O . HIS A 1 218 ? 8.316 -4.780 -17.212 1.00 85.81 218 HIS A O 1
ATOM 1761 N N . ILE A 1 219 ? 8.098 -4.385 -15.013 1.00 87.50 219 ILE A N 1
ATOM 1762 C CA . ILE A 1 219 ? 7.546 -3.033 -15.151 1.00 87.50 219 ILE A CA 1
ATOM 1763 C C . ILE A 1 219 ? 8.496 -2.035 -14.513 1.00 87.50 219 ILE A C 1
ATOM 1765 O O . ILE A 1 219 ? 8.842 -2.160 -13.338 1.00 87.50 219 ILE A O 1
ATOM 1769 N N . VAL A 1 220 ? 8.861 -0.998 -15.261 1.00 84.88 220 VAL A N 1
ATOM 1770 C CA . VAL A 1 220 ? 9.677 0.114 -14.768 1.00 84.88 220 VAL A CA 1
ATOM 1771 C C . VAL A 1 220 ? 8.959 1.422 -15.045 1.00 84.88 220 VAL A C 1
ATOM 1773 O O . VAL A 1 220 ? 8.445 1.633 -16.134 1.00 84.88 220 VAL A O 1
ATOM 1776 N N . MET A 1 221 ? 8.917 2.305 -14.057 1.00 89.75 221 MET A N 1
ATOM 1777 C CA . MET A 1 221 ? 8.283 3.615 -14.164 1.00 89.75 221 MET A CA 1
ATOM 1778 C C . MET A 1 221 ? 9.285 4.701 -13.790 1.00 89.75 221 MET A C 1
ATOM 1780 O O . MET A 1 221 ? 10.008 4.563 -12.795 1.00 89.75 221 MET A O 1
ATOM 1784 N N . TRP A 1 222 ? 9.301 5.787 -14.560 1.00 92.19 222 TRP A N 1
ATOM 1785 C CA . TRP A 1 222 ? 10.195 6.925 -14.365 1.00 92.19 222 TRP A CA 1
ATOM 1786 C C . TRP A 1 222 ? 9.416 8.221 -14.190 1.00 92.19 222 TRP A C 1
ATOM 1788 O O . TRP A 1 222 ? 8.493 8.527 -14.945 1.00 92.19 222 TRP A O 1
ATOM 1798 N N . LYS A 1 223 ? 9.807 8.967 -13.160 1.00 93.25 223 LYS A N 1
ATOM 1799 C CA . LYS A 1 223 ? 9.475 10.372 -12.978 1.00 93.25 223 LYS A CA 1
ATOM 1800 C C . LYS A 1 223 ? 10.667 11.178 -13.473 1.00 93.25 223 LYS A C 1
ATOM 1802 O O . LYS A 1 223 ? 11.795 10.903 -13.053 1.00 93.25 223 LYS A O 1
ATOM 1807 N N . LEU A 1 224 ? 10.433 12.122 -14.367 1.00 93.38 224 LEU A N 1
ATOM 1808 C CA . LEU A 1 224 ? 11.456 12.892 -15.058 1.00 93.38 224 LEU A CA 1
ATOM 1809 C C . LEU A 1 224 ? 11.631 14.273 -14.427 1.00 93.38 224 LEU A C 1
ATOM 1811 O O . LEU A 1 224 ? 10.681 14.893 -13.932 1.00 93.38 224 LEU A O 1
ATOM 1815 N N . LYS A 1 225 ? 12.870 14.764 -14.483 1.00 92.38 225 LYS A N 1
ATOM 1816 C CA . LYS A 1 225 ? 13.213 16.137 -14.102 1.00 92.38 225 LYS A CA 1
ATOM 1817 C C . LYS A 1 225 ? 12.451 17.131 -14.986 1.00 92.38 225 LYS A C 1
ATOM 1819 O O . LYS A 1 225 ? 12.147 16.824 -16.134 1.00 92.38 225 LYS A O 1
ATOM 1824 N N . GLU A 1 226 ? 12.173 18.322 -14.452 1.00 89.88 226 GLU A N 1
ATOM 1825 C CA . GLU A 1 226 ? 11.519 19.406 -15.210 1.00 89.88 226 GLU A CA 1
ATOM 1826 C C . GLU A 1 226 ? 12.319 19.784 -16.467 1.00 89.88 226 GLU A C 1
ATOM 1828 O O . GLU A 1 226 ? 11.746 19.971 -17.537 1.00 89.88 226 GLU A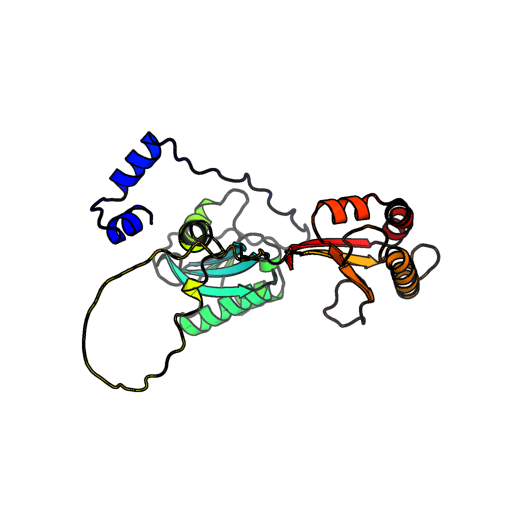 O 1
ATOM 1833 N N . THR A 1 227 ? 13.648 19.844 -16.340 1.00 91.38 227 THR A N 1
ATOM 1834 C CA . THR A 1 227 ? 14.590 20.092 -17.436 1.00 91.38 227 THR A CA 1
ATOM 1835 C C . THR A 1 227 ? 15.825 19.199 -17.286 1.00 91.38 227 THR A C 1
ATOM 1837 O O . THR A 1 227 ? 16.353 19.014 -16.184 1.00 91.38 227 THR A O 1
ATOM 1840 N N . ALA A 1 228 ? 16.276 18.601 -18.389 1.00 91.00 228 ALA A N 1
ATOM 1841 C CA . ALA A 1 228 ? 17.479 17.765 -18.467 1.00 91.00 228 ALA A CA 1
ATOM 1842 C C . ALA A 1 228 ? 17.914 17.604 -19.932 1.00 91.00 228 ALA A C 1
ATOM 1844 O O . ALA A 1 228 ? 17.081 17.727 -20.825 1.00 91.00 228 ALA A O 1
ATOM 1845 N N . GLU A 1 229 ? 19.196 17.327 -20.194 1.00 92.31 229 GLU A N 1
ATOM 1846 C CA . GLU A 1 229 ? 19.707 17.061 -21.558 1.00 92.31 229 GLU A CA 1
ATOM 1847 C C . GLU A 1 229 ? 19.306 18.135 -22.598 1.00 92.31 229 GLU A C 1
ATOM 1849 O O . GLU A 1 229 ? 19.030 17.839 -23.761 1.00 92.31 229 GLU A O 1
ATOM 1854 N N . GLY A 1 230 ? 19.228 19.398 -22.158 1.00 88.69 230 GLY A N 1
ATOM 1855 C CA . GLY A 1 230 ? 18.846 20.537 -23.000 1.00 88.69 230 GLY A CA 1
ATOM 1856 C C . GLY A 1 230 ? 17.377 20.565 -23.441 1.00 88.69 230 GLY A C 1
ATOM 1857 O O . GLY A 1 230 ? 17.051 21.321 -24.348 1.00 88.69 230 GLY A O 1
ATOM 1858 N N . ALA A 1 231 ? 16.510 19.757 -22.829 1.00 92.50 231 ALA A N 1
ATOM 1859 C CA . ALA A 1 231 ? 15.098 19.621 -23.175 1.00 92.50 231 ALA A CA 1
ATOM 1860 C C . ALA A 1 231 ? 14.192 19.664 -21.935 1.00 92.50 231 ALA A C 1
ATOM 1862 O O . ALA A 1 231 ? 14.637 19.435 -20.801 1.00 92.50 231 ALA A O 1
ATOM 1863 N N . ASP A 1 232 ? 12.912 19.954 -22.154 1.00 93.94 232 ASP A N 1
ATOM 1864 C CA . ASP A 1 232 ? 11.900 19.913 -21.100 1.00 93.94 232 ASP A CA 1
ATOM 1865 C C . ASP A 1 232 ? 11.458 18.472 -20.777 1.00 93.94 232 ASP A C 1
ATOM 1867 O O . ASP A 1 232 ? 11.887 17.492 -21.401 1.00 93.94 232 ASP A O 1
ATOM 1871 N N . ARG A 1 233 ? 10.614 18.314 -19.753 1.00 91.88 233 ARG A N 1
ATOM 1872 C CA . ARG A 1 233 ? 10.075 17.011 -19.344 1.00 91.88 233 ARG A CA 1
ATOM 1873 C C . ARG A 1 233 ? 9.371 16.270 -20.486 1.00 91.88 233 ARG A C 1
ATOM 1875 O O . ARG A 1 233 ? 9.548 15.058 -20.611 1.00 91.88 233 ARG A O 1
ATOM 1882 N N . ALA A 1 234 ? 8.541 16.956 -21.269 1.00 91.56 234 ALA A N 1
ATOM 1883 C CA . ALA A 1 234 ? 7.697 16.327 -22.282 1.00 91.56 234 ALA A CA 1
ATOM 1884 C C . ALA A 1 234 ? 8.540 15.828 -23.463 1.00 91.56 234 ALA A C 1
ATOM 1886 O O . ALA A 1 234 ? 8.389 14.686 -23.904 1.00 91.56 234 ALA A O 1
ATOM 1887 N N . GLU A 1 235 ? 9.490 16.640 -23.915 1.00 93.50 235 GLU A N 1
ATOM 1888 C CA . GLU A 1 235 ? 10.468 16.267 -24.932 1.00 93.50 235 GLU A CA 1
ATOM 1889 C C . GLU A 1 235 ? 11.358 15.113 -24.461 1.00 93.50 235 GLU A C 1
ATOM 1891 O O . GLU A 1 235 ? 11.589 14.154 -25.203 1.00 93.50 235 GLU A O 1
ATOM 1896 N N . ASN A 1 236 ? 11.824 15.150 -23.209 1.00 95.06 236 ASN A N 1
ATOM 1897 C CA . ASN A 1 236 ? 12.607 14.058 -22.635 1.00 95.06 236 ASN A CA 1
ATOM 1898 C C . ASN A 1 236 ? 11.798 12.765 -22.487 1.00 95.06 236 ASN A C 1
ATOM 1900 O O . ASN A 1 236 ? 12.356 11.688 -22.692 1.00 95.06 236 ASN A O 1
ATOM 1904 N N . ALA A 1 237 ? 10.494 12.840 -22.200 1.00 93.31 237 ALA A N 1
ATOM 1905 C CA . ALA A 1 237 ? 9.619 11.669 -22.184 1.00 93.31 237 ALA A CA 1
ATOM 1906 C C . ALA A 1 237 ? 9.513 11.020 -23.573 1.00 93.31 237 ALA A C 1
ATOM 1908 O O . ALA A 1 237 ? 9.614 9.797 -23.687 1.00 93.31 237 ALA A O 1
ATOM 1909 N N . GLN A 1 238 ? 9.389 11.825 -24.634 1.00 95.81 238 GLN A N 1
ATOM 1910 C CA . GLN A 1 238 ? 9.380 11.338 -26.020 1.00 95.81 238 GLN A CA 1
ATOM 1911 C C . GLN A 1 238 ? 10.720 10.707 -26.414 1.00 95.81 238 GLN A C 1
ATOM 1913 O O . GLN A 1 238 ? 10.752 9.590 -26.934 1.00 95.81 238 GLN A O 1
ATOM 1918 N N . LYS A 1 239 ? 11.840 11.374 -26.101 1.00 94.31 239 LYS A N 1
ATOM 1919 C CA . LYS A 1 239 ? 13.192 10.839 -26.337 1.00 94.31 239 LYS A CA 1
ATOM 1920 C C . LYS A 1 239 ? 13.415 9.531 -25.580 1.00 94.31 239 LYS A C 1
ATOM 1922 O O . LYS A 1 239 ? 13.944 8.576 -26.148 1.00 94.31 239 LYS A O 1
ATOM 1927 N N . LEU A 1 240 ? 12.978 9.456 -24.321 1.00 92.62 240 LEU A N 1
ATOM 1928 C CA . LEU A 1 240 ? 13.081 8.254 -23.498 1.00 92.62 240 LEU A CA 1
ATOM 1929 C C . LEU A 1 240 ? 12.235 7.109 -24.057 1.00 92.62 240 LEU A C 1
ATOM 1931 O O . LEU A 1 240 ? 12.741 5.993 -24.154 1.00 92.62 240 LEU A O 1
ATOM 1935 N N . LYS A 1 241 ? 10.996 7.382 -24.481 1.00 95.50 241 LYS A N 1
ATOM 1936 C CA . LYS A 1 241 ? 10.138 6.396 -25.147 1.00 95.50 241 LYS A CA 1
ATOM 1937 C C . LYS A 1 241 ? 10.813 5.831 -26.394 1.00 95.50 241 LYS A C 1
ATOM 1939 O O . LYS A 1 241 ? 11.007 4.620 -26.469 1.00 95.50 241 LYS A O 1
ATOM 1944 N N . ALA A 1 242 ? 11.230 6.698 -27.317 1.00 93.38 242 ALA A N 1
ATOM 1945 C CA . ALA A 1 242 ? 11.888 6.285 -28.554 1.00 93.38 242 ALA A CA 1
ATOM 1946 C C . ALA A 1 242 ? 13.151 5.456 -28.273 1.00 93.38 242 ALA A C 1
ATOM 1948 O O . ALA A 1 242 ? 13.374 4.415 -28.887 1.00 93.38 242 ALA A O 1
ATOM 1949 N N . THR A 1 243 ? 13.943 5.877 -27.284 1.00 91.75 243 THR A N 1
ATOM 1950 C CA . THR A 1 243 ? 15.173 5.190 -26.876 1.00 91.75 243 THR A CA 1
ATOM 1951 C C . THR A 1 243 ? 14.890 3.805 -26.285 1.00 91.75 243 THR A C 1
ATOM 1953 O O . THR A 1 243 ? 15.541 2.832 -26.665 1.00 91.75 243 THR A O 1
ATOM 1956 N N . LEU A 1 244 ? 13.904 3.677 -25.392 1.00 91.88 244 LEU A N 1
ATOM 1957 C CA . LEU A 1 244 ? 13.516 2.395 -24.794 1.00 91.88 244 LEU A CA 1
ATOM 1958 C C . LEU A 1 244 ? 12.912 1.437 -25.826 1.00 91.88 244 LEU A C 1
ATOM 1960 O O . LEU A 1 244 ? 13.177 0.239 -25.770 1.00 91.88 244 LEU A O 1
ATOM 1964 N N . GLU A 1 245 ? 12.149 1.943 -26.794 1.00 93.44 245 GLU A N 1
ATOM 1965 C CA . GLU A 1 245 ? 11.570 1.126 -27.867 1.00 93.44 245 GLU A CA 1
ATOM 1966 C C . GLU A 1 245 ? 12.643 0.479 -28.762 1.00 93.44 245 GLU A C 1
ATOM 1968 O O . GLU A 1 245 ? 12.411 -0.607 -29.293 1.00 93.44 245 GLU A O 1
ATOM 1973 N N . THR A 1 246 ? 13.861 1.038 -28.836 1.00 91.44 246 THR A N 1
ATOM 1974 C CA . THR A 1 246 ? 15.003 0.375 -29.508 1.00 91.44 246 THR A CA 1
ATOM 1975 C C . THR A 1 246 ? 15.463 -0.917 -28.820 1.00 91.44 246 THR A C 1
ATOM 1977 O O . THR A 1 246 ? 16.161 -1.731 -29.432 1.00 91.44 246 THR A O 1
ATOM 1980 N N . CYS A 1 247 ? 15.074 -1.117 -27.556 1.00 90.44 247 CYS A N 1
ATOM 1981 C CA . CYS A 1 247 ? 15.350 -2.320 -26.774 1.00 90.44 247 CYS A CA 1
ATOM 1982 C C . CYS A 1 247 ? 14.265 -3.400 -26.936 1.00 90.44 247 CYS A C 1
ATOM 1984 O O . CYS A 1 247 ? 14.289 -4.415 -26.237 1.00 90.44 247 CYS A O 1
ATOM 1986 N N . ARG A 1 248 ? 13.316 -3.223 -27.862 1.00 91.62 248 ARG A N 1
ATOM 1987 C CA . ARG A 1 248 ? 12.349 -4.266 -28.209 1.00 91.62 248 ARG A CA 1
ATOM 1988 C C . ARG A 1 248 ? 13.052 -5.433 -28.915 1.00 91.62 248 ARG A C 1
ATOM 1990 O O . ARG A 1 248 ? 13.806 -5.228 -29.863 1.00 91.62 248 ARG A O 1
ATOM 1997 N N . SER A 1 249 ? 12.766 -6.651 -28.457 1.00 90.56 249 SER A N 1
ATOM 1998 C CA . SER A 1 249 ? 13.225 -7.913 -29.062 1.00 90.56 249 SER A CA 1
ATOM 1999 C C . SER A 1 249 ? 14.751 -8.039 -29.185 1.00 90.56 249 SER A C 1
ATOM 2001 O O . SER A 1 249 ? 15.258 -8.576 -30.167 1.00 90.56 249 SER A O 1
ATOM 2003 N N . ILE A 1 250 ? 15.497 -7.535 -28.198 1.00 91.06 250 ILE A N 1
ATOM 2004 C CA . ILE A 1 250 ? 16.969 -7.589 -28.187 1.00 91.06 250 ILE A CA 1
ATOM 2005 C C . ILE A 1 250 ? 17.524 -8.881 -27.581 1.00 91.06 250 ILE A C 1
ATOM 2007 O O . ILE A 1 250 ? 18.704 -9.167 -27.762 1.00 91.06 250 ILE A O 1
ATOM 2011 N N . VAL A 1 251 ? 16.702 -9.660 -26.875 1.00 89.69 251 VAL A N 1
ATOM 2012 C CA . VAL A 1 251 ? 17.094 -10.963 -26.320 1.00 89.69 251 VAL A CA 1
ATOM 2013 C C . VAL A 1 251 ? 16.083 -12.050 -26.656 1.00 89.69 251 VAL A C 1
ATOM 2015 O O . VAL A 1 251 ? 14.901 -11.786 -26.880 1.00 89.69 251 VAL A O 1
ATOM 2018 N N . GLN A 1 252 ? 16.558 -13.295 -26.671 1.00 83.19 252 GLN A N 1
ATOM 2019 C CA . GLN A 1 252 ? 15.695 -14.462 -26.796 1.00 83.19 252 GLN A CA 1
ATOM 2020 C C . GLN A 1 252 ? 14.825 -14.609 -25.540 1.00 83.19 252 GLN A C 1
ATOM 2022 O O . GLN A 1 252 ? 15.297 -14.408 -24.424 1.00 83.19 252 GLN A O 1
ATOM 2027 N N . GLY A 1 253 ? 13.553 -14.953 -25.741 1.00 83.12 253 GLY A N 1
ATOM 2028 C CA . GLY A 1 253 ? 12.575 -15.067 -24.662 1.00 83.12 253 GLY A CA 1
ATOM 2029 C C . GLY A 1 253 ? 12.017 -13.729 -24.181 1.00 83.12 253 GLY A C 1
ATOM 2030 O O . GLY A 1 253 ? 11.502 -13.659 -23.076 1.00 83.12 253 GLY A O 1
ATOM 2031 N N . GLN A 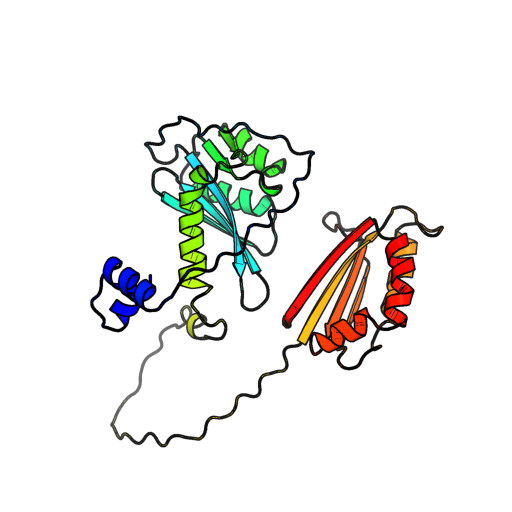1 254 ? 12.122 -12.661 -24.978 1.00 85.38 254 GLN A N 1
ATOM 2032 C CA . GLN A 1 254 ? 11.424 -11.394 -24.749 1.00 85.38 254 GLN A CA 1
ATOM 2033 C C . GLN A 1 254 ? 10.056 -11.422 -25.449 1.00 85.38 254 GLN A C 1
ATOM 2035 O O . GLN A 1 254 ? 9.979 -11.565 -26.669 1.00 85.38 254 GLN A O 1
ATOM 2040 N N . GLY A 1 255 ? 8.986 -11.297 -24.667 1.00 88.12 255 GLY A N 1
ATOM 2041 C CA . GLY A 1 255 ? 7.593 -11.311 -25.107 1.00 88.12 255 GLY A CA 1
ATOM 2042 C C . GLY A 1 255 ? 7.027 -9.907 -25.328 1.00 88.12 255 GLY A C 1
ATOM 2043 O O . GLY A 1 255 ? 7.552 -9.130 -26.126 1.00 88.12 255 GLY A O 1
ATOM 2044 N N . HIS A 1 256 ? 5.927 -9.584 -24.631 1.00 90.62 256 HIS A N 1
ATOM 2045 C CA . HIS A 1 256 ? 5.306 -8.251 -24.664 1.00 90.62 256 HIS A CA 1
ATOM 2046 C C . HIS A 1 256 ? 6.346 -7.164 -24.381 1.00 90.62 256 HIS A C 1
ATOM 2048 O O . HIS A 1 256 ? 7.198 -7.341 -23.517 1.00 90.62 256 HIS A O 1
ATOM 2054 N N . PHE A 1 257 ? 6.289 -6.039 -25.091 1.00 93.62 257 PHE A N 1
ATOM 2055 C CA . PHE A 1 257 ? 7.181 -4.908 -24.841 1.00 93.62 257 PHE A CA 1
ATOM 2056 C C . PHE A 1 257 ? 6.510 -3.603 -25.243 1.00 93.62 257 PHE A C 1
ATOM 2058 O O . PHE A 1 257 ? 6.297 -3.337 -26.430 1.00 93.62 257 PHE A O 1
ATOM 2065 N N . GLU A 1 258 ? 6.217 -2.765 -24.263 1.00 92.75 258 GLU A N 1
ATOM 2066 C CA . GLU A 1 258 ? 5.465 -1.532 -24.434 1.00 92.75 258 GLU A CA 1
ATOM 2067 C C . GLU A 1 258 ? 6.076 -0.414 -23.602 1.00 92.75 258 GLU A C 1
ATOM 2069 O O . GLU A 1 258 ? 6.394 -0.602 -22.429 1.00 92.75 258 GLU A O 1
ATOM 2074 N N . VAL A 1 259 ? 6.199 0.766 -24.208 1.00 94.75 259 VAL A N 1
ATOM 2075 C CA . VAL A 1 259 ? 6.610 1.980 -23.509 1.00 94.75 259 VAL A CA 1
ATOM 2076 C C . VAL A 1 259 ? 5.499 3.014 -23.624 1.00 94.75 259 VAL A C 1
ATOM 2078 O O . VAL A 1 259 ? 5.166 3.457 -24.724 1.00 94.75 259 VAL A O 1
ATOM 2081 N N . GLY A 1 260 ? 4.918 3.399 -22.494 1.00 92.50 260 GLY A N 1
ATOM 2082 C CA . GLY A 1 260 ? 3.855 4.393 -22.397 1.00 92.50 260 GLY A CA 1
ATOM 2083 C C . GLY A 1 260 ? 4.364 5.720 -21.841 1.00 92.50 260 GLY A C 1
ATOM 2084 O O . GLY A 1 260 ? 5.249 5.740 -20.986 1.00 92.50 260 GLY A O 1
ATOM 2085 N N . ILE A 1 261 ? 3.776 6.823 -22.302 1.00 93.94 261 ILE A N 1
ATOM 2086 C CA . ILE A 1 261 ? 3.953 8.159 -21.716 1.00 93.94 261 ILE A CA 1
ATOM 2087 C C . ILE A 1 261 ? 2.671 8.506 -20.957 1.00 93.94 261 ILE A C 1
ATOM 2089 O O . ILE A 1 261 ? 1.566 8.252 -21.440 1.00 93.94 261 ILE A O 1
ATOM 2093 N N . GLY A 1 262 ? 2.818 9.055 -19.756 1.00 87.75 262 GLY A N 1
ATOM 2094 C CA . GLY A 1 262 ? 1.709 9.471 -18.911 1.00 87.75 262 GLY A CA 1
ATOM 2095 C C . GLY A 1 262 ? 0.897 10.598 -19.550 1.00 87.75 262 GLY A C 1
ATOM 2096 O O . GLY A 1 262 ? 1.443 11.532 -20.127 1.00 87.75 262 GLY A O 1
ATOM 2097 N N . LEU A 1 263 ? -0.425 10.540 -19.394 1.00 85.38 263 LEU A N 1
ATOM 2098 C CA . LEU A 1 263 ? -1.359 11.535 -19.941 1.00 85.38 263 LEU A CA 1
ATOM 2099 C C . LEU A 1 263 ? -1.478 12.809 -19.080 1.00 85.38 263 LEU A C 1
ATOM 2101 O O . LEU A 1 263 ? -2.354 13.631 -19.324 1.00 85.38 263 LEU A O 1
ATOM 2105 N N . GLY A 1 264 ? -0.662 12.951 -18.029 1.00 78.44 264 GLY A N 1
ATOM 2106 C CA . GLY A 1 264 ? -0.721 14.101 -17.118 1.00 78.44 264 GLY A CA 1
ATOM 2107 C C . GLY A 1 264 ? -1.985 14.168 -16.251 1.00 78.44 264 GLY A C 1
ATOM 2108 O O . GLY A 1 264 ? -2.355 15.242 -15.785 1.00 78.44 264 GLY A O 1
ATOM 2109 N N . LEU A 1 265 ? -2.676 13.041 -16.030 1.00 80.00 265 LEU A N 1
ATOM 2110 C CA . LEU A 1 265 ? -3.880 13.016 -15.192 1.00 80.00 265 LEU A CA 1
ATOM 2111 C C . LEU A 1 265 ? -3.540 13.340 -13.722 1.00 80.00 265 LEU A C 1
ATOM 2113 O O . LEU A 1 265 ? -2.486 12.909 -13.254 1.00 80.00 265 LEU A O 1
ATOM 2117 N N . PRO A 1 266 ? -4.439 13.977 -12.943 1.00 64.56 266 PRO A N 1
ATOM 2118 C CA . PRO A 1 266 ? -4.127 14.517 -11.609 1.00 64.56 266 PRO A CA 1
ATOM 2119 C C . PRO A 1 266 ? -3.598 13.507 -10.575 1.00 64.56 266 PRO A C 1
ATOM 2121 O O . PRO A 1 266 ? -2.916 13.890 -9.629 1.00 64.56 266 PRO A O 1
ATOM 2124 N N . ALA A 1 267 ? -3.916 12.219 -10.734 1.00 72.69 267 ALA A N 1
ATOM 2125 C CA . ALA A 1 267 ? -3.442 11.140 -9.861 1.00 72.69 267 ALA A CA 1
ATOM 2126 C C . ALA A 1 267 ? -2.185 10.416 -10.393 1.00 72.69 267 ALA A C 1
ATOM 2128 O O . ALA A 1 267 ? -1.634 9.551 -9.708 1.00 72.69 267 ALA A O 1
ATOM 2129 N N . SER A 1 268 ? -1.739 10.731 -11.613 1.00 74.31 268 SER A N 1
ATOM 2130 C CA . SER A 1 268 ? -0.568 10.112 -12.238 1.00 74.31 268 SER A CA 1
ATOM 2131 C C . SER A 1 268 ? 0.703 10.717 -11.662 1.00 74.31 268 SER A C 1
ATOM 2133 O O . SER A 1 268 ? 0.895 11.926 -11.671 1.00 74.31 268 SER A O 1
ATOM 2135 N N . THR A 1 269 ? 1.575 9.860 -11.143 1.00 83.62 269 THR A N 1
ATOM 2136 C CA . THR A 1 269 ? 2.800 10.270 -10.437 1.00 83.62 269 THR A CA 1
ATOM 2137 C C . THR A 1 269 ? 4.075 10.069 -11.252 1.00 83.62 269 THR A C 1
ATOM 2139 O O . THR A 1 269 ? 5.138 10.518 -10.826 1.00 83.62 269 THR A O 1
ATOM 2142 N N . PHE A 1 270 ? 3.981 9.395 -12.399 1.00 88.19 270 PHE A N 1
ATOM 2143 C CA . PHE A 1 270 ? 5.107 9.024 -13.253 1.00 88.19 270 PHE A CA 1
ATOM 2144 C C . PHE A 1 270 ? 4.824 9.413 -14.701 1.00 88.19 270 PHE A C 1
ATOM 2146 O O . PHE A 1 270 ? 3.677 9.364 -15.149 1.00 88.19 270 PHE A O 1
ATOM 2153 N N . ASP A 1 271 ? 5.889 9.761 -15.417 1.00 91.06 271 ASP A N 1
ATOM 2154 C CA . ASP A 1 271 ? 5.825 10.340 -16.759 1.00 91.06 271 ASP A CA 1
ATOM 2155 C C . ASP A 1 271 ? 6.016 9.284 -17.849 1.00 91.06 271 ASP A C 1
ATOM 2157 O O . ASP A 1 271 ? 5.463 9.416 -18.937 1.00 91.06 271 ASP A O 1
ATOM 2161 N N . VAL A 1 272 ? 6.780 8.223 -17.569 1.00 93.62 272 VAL A N 1
ATOM 2162 C CA . VAL A 1 272 ? 7.053 7.134 -18.520 1.00 93.62 272 VAL A CA 1
ATOM 2163 C C . VAL A 1 272 ? 6.946 5.781 -17.821 1.00 93.62 272 VAL A C 1
ATOM 2165 O O . VAL A 1 272 ? 7.410 5.620 -16.690 1.00 93.62 272 VAL A O 1
ATOM 2168 N N . VAL A 1 273 ? 6.367 4.792 -18.504 1.00 92.75 273 VAL A N 1
ATOM 2169 C CA . VAL A 1 273 ? 6.294 3.391 -18.068 1.00 92.75 273 VAL A CA 1
ATOM 2170 C C . VAL A 1 273 ? 6.828 2.467 -19.158 1.00 92.75 273 VAL A C 1
ATOM 2172 O O . VAL A 1 273 ? 6.496 2.630 -20.323 1.00 92.75 273 VAL A O 1
ATOM 2175 N N . LEU A 1 274 ? 7.637 1.484 -18.779 1.00 91.81 274 LEU A N 1
ATOM 2176 C CA . LEU A 1 274 ? 8.010 0.326 -19.583 1.00 91.81 274 LEU A CA 1
ATOM 2177 C C . LEU A 1 274 ? 7.313 -0.899 -18.992 1.00 91.81 274 LEU A C 1
ATOM 2179 O O . LEU A 1 274 ? 7.443 -1.150 -17.796 1.00 91.81 274 LEU A O 1
ATOM 2183 N N . VAL A 1 275 ? 6.621 -1.669 -19.827 1.00 89.06 275 VAL A N 1
ATOM 2184 C CA . VAL A 1 275 ? 6.073 -2.989 -19.501 1.00 89.06 275 VAL A CA 1
ATOM 2185 C C . VAL A 1 275 ? 6.681 -3.990 -20.471 1.00 89.06 275 VAL A C 1
ATOM 2187 O O . VAL A 1 275 ? 6.454 -3.897 -21.677 1.00 89.06 275 VAL A O 1
ATOM 2190 N N . SER A 1 276 ? 7.448 -4.946 -19.960 1.00 88.25 276 SER A N 1
ATOM 2191 C CA . SER A 1 276 ? 8.086 -5.973 -20.782 1.00 88.25 276 SER A CA 1
ATOM 2192 C C . SER A 1 276 ? 7.962 -7.359 -20.164 1.00 88.25 276 SER A C 1
ATOM 2194 O O . SER A 1 276 ? 8.249 -7.511 -18.980 1.00 88.25 276 SER A O 1
ATOM 2196 N N . ASP A 1 277 ? 7.597 -8.360 -20.957 1.00 91.06 277 ASP A N 1
ATOM 2197 C CA . ASP A 1 277 ? 7.472 -9.751 -20.526 1.00 91.06 277 ASP A CA 1
ATOM 2198 C C . ASP A 1 277 ? 8.672 -10.570 -21.012 1.00 91.06 277 ASP A C 1
ATOM 2200 O O . ASP A 1 277 ? 9.207 -10.331 -22.094 1.00 91.06 277 ASP A O 1
ATOM 2204 N N . PHE A 1 278 ? 9.079 -11.554 -20.219 1.00 88.62 278 PHE A N 1
ATOM 2205 C CA . PHE A 1 278 ? 10.193 -12.457 -20.481 1.00 88.62 278 PHE A CA 1
ATOM 2206 C C . PHE A 1 278 ? 9.786 -13.900 -20.185 1.00 88.62 278 PHE A C 1
ATOM 2208 O O . PHE A 1 278 ? 8.926 -14.130 -19.346 1.00 88.62 278 PHE A O 1
ATOM 2215 N N . ASP A 1 279 ? 10.387 -14.887 -20.834 1.00 84.62 279 ASP A N 1
ATOM 2216 C CA . ASP A 1 279 ? 10.058 -16.296 -20.585 1.00 84.62 279 ASP A CA 1
ATOM 2217 C C . ASP A 1 279 ? 10.499 -16.748 -19.183 1.00 84.62 279 ASP A C 1
ATOM 2219 O O . ASP A 1 279 ? 9.816 -17.540 -18.535 1.00 84.62 279 ASP A O 1
ATOM 2223 N N . ASP A 1 280 ? 11.624 -16.221 -18.693 1.00 80.19 280 ASP A N 1
ATOM 2224 C CA . ASP A 1 280 ? 12.174 -16.524 -17.375 1.00 80.19 280 ASP A CA 1
ATOM 2225 C C . ASP A 1 280 ? 13.105 -15.405 -16.859 1.00 80.19 280 ASP A C 1
ATOM 2227 O O . ASP A 1 280 ? 13.316 -14.366 -17.492 1.00 80.19 280 ASP A O 1
ATOM 2231 N N . SER A 1 281 ? 13.674 -15.611 -15.667 1.00 77.44 281 SER A N 1
ATOM 2232 C CA . SER A 1 281 ? 14.617 -14.667 -15.062 1.00 77.44 281 SER A CA 1
ATOM 2233 C C . SER A 1 281 ? 15.946 -14.551 -15.813 1.00 77.44 281 SER A C 1
ATOM 2235 O O . SER A 1 281 ? 16.608 -13.525 -15.686 1.00 77.44 281 SER A O 1
ATOM 2237 N N . ALA A 1 282 ? 16.357 -15.573 -16.570 1.00 77.44 282 ALA A N 1
ATOM 2238 C CA . ALA A 1 282 ? 17.600 -15.540 -17.339 1.00 77.44 282 ALA A CA 1
ATOM 2239 C C . ALA A 1 282 ? 17.449 -14.673 -18.598 1.00 77.44 282 ALA A C 1
ATOM 2241 O O . ALA A 1 282 ? 18.365 -13.922 -18.939 1.00 77.44 282 ALA A O 1
ATOM 2242 N N . ALA A 1 283 ? 16.278 -14.702 -19.240 1.00 82.31 283 ALA A N 1
ATOM 2243 C CA . ALA A 1 283 ? 15.930 -13.786 -20.322 1.00 82.31 283 ALA A CA 1
ATOM 2244 C C . ALA A 1 283 ? 15.897 -12.324 -19.833 1.00 82.31 283 ALA A C 1
ATOM 2246 O O . ALA A 1 283 ? 16.466 -11.446 -20.486 1.00 82.31 283 ALA A O 1
ATOM 2247 N N . LEU A 1 284 ? 15.328 -12.061 -18.647 1.00 85.81 284 LEU A N 1
ATOM 2248 C CA . LEU A 1 284 ? 15.360 -10.725 -18.034 1.00 85.81 284 LEU A CA 1
ATOM 2249 C C . LEU A 1 284 ? 16.791 -10.265 -17.702 1.00 85.81 284 LEU A C 1
ATOM 2251 O O . LEU A 1 284 ? 17.147 -9.125 -17.999 1.00 85.81 284 LEU A O 1
ATOM 2255 N N . ASP A 1 285 ? 17.622 -11.123 -17.105 1.00 79.12 285 ASP A N 1
ATOM 2256 C CA . ASP A 1 285 ? 19.021 -10.780 -16.802 1.00 79.12 285 ASP A CA 1
ATOM 2257 C C . ASP A 1 285 ? 19.816 -10.486 -18.085 1.00 79.12 285 ASP A C 1
ATOM 2259 O O . ASP A 1 285 ? 20.511 -9.471 -18.187 1.00 79.12 285 ASP A O 1
ATOM 2263 N N . SER A 1 286 ? 19.609 -11.304 -19.122 1.00 81.25 286 SER A N 1
ATOM 2264 C CA . SER A 1 286 ? 20.190 -11.086 -20.449 1.00 81.25 286 SER A CA 1
ATOM 2265 C C . SER A 1 286 ? 19.780 -9.729 -21.019 1.00 81.25 286 SER A C 1
ATOM 2267 O O . SER A 1 286 ? 20.626 -8.996 -21.528 1.00 81.25 286 SER A O 1
ATOM 2269 N N . TYR A 1 287 ? 18.502 -9.352 -20.899 1.00 87.50 287 TYR A N 1
ATOM 2270 C CA . TYR A 1 287 ? 18.009 -8.038 -21.314 1.00 87.50 287 TYR A CA 1
ATOM 2271 C C . TYR A 1 287 ? 18.685 -6.903 -20.534 1.00 87.50 287 TYR A C 1
ATOM 2273 O O . TYR A 1 287 ? 19.172 -5.944 -21.134 1.00 87.50 287 TYR A O 1
ATOM 2281 N N . GLN A 1 288 ? 18.774 -7.013 -19.205 1.00 80.94 288 GLN A N 1
ATOM 2282 C CA . GLN A 1 288 ? 19.329 -5.963 -18.344 1.00 80.94 288 GLN A CA 1
ATOM 2283 C C . GLN A 1 288 ? 20.815 -5.679 -18.600 1.00 80.94 288 GLN A C 1
ATOM 2285 O O . GLN A 1 288 ? 21.258 -4.530 -18.415 1.00 80.94 288 GLN A O 1
ATOM 2290 N N . ASN A 1 289 ? 21.545 -6.710 -19.028 1.00 84.00 289 ASN A N 1
ATOM 2291 C CA . ASN A 1 289 ? 22.975 -6.689 -19.320 1.00 84.00 289 ASN A CA 1
ATOM 2292 C C . ASN A 1 289 ? 23.286 -6.534 -20.821 1.00 84.00 289 ASN A C 1
ATOM 2294 O O . ASN A 1 289 ? 24.447 -6.341 -21.184 1.00 84.00 289 ASN A O 1
ATOM 2298 N N . HIS A 1 290 ? 22.276 -6.560 -21.698 1.00 91.19 290 HIS A N 1
ATOM 2299 C CA . HIS A 1 290 ? 22.475 -6.420 -23.138 1.00 91.19 290 HIS A CA 1
ATOM 2300 C C . HIS A 1 290 ? 23.103 -5.050 -23.479 1.00 91.19 290 HIS A C 1
ATOM 2302 O O . HIS A 1 290 ? 22.621 -4.026 -22.982 1.00 91.19 290 HIS A O 1
ATOM 2308 N N . PRO A 1 291 ? 24.110 -4.969 -24.376 1.00 92.25 291 PRO A N 1
ATOM 2309 C CA . PRO A 1 291 ? 24.818 -3.721 -24.685 1.00 92.25 291 PRO A CA 1
ATOM 2310 C C . PRO A 1 291 ? 23.905 -2.545 -25.057 1.00 92.25 291 PRO A C 1
ATOM 2312 O O . PRO A 1 291 ? 24.114 -1.431 -24.585 1.00 92.25 291 PRO A O 1
ATOM 2315 N N . LYS A 1 292 ? 22.840 -2.798 -25.835 1.00 89.44 292 LYS A N 1
ATOM 2316 C CA . LYS A 1 292 ? 21.824 -1.776 -26.162 1.00 89.44 292 LYS A CA 1
ATOM 2317 C C . LYS A 1 292 ? 21.101 -1.242 -24.921 1.00 89.44 292 LYS A C 1
ATOM 2319 O O . LYS A 1 292 ? 20.948 -0.035 -24.788 1.00 89.44 292 LYS A O 1
ATOM 2324 N N . HIS A 1 293 ? 20.704 -2.116 -23.994 1.00 87.75 293 HIS A N 1
ATOM 2325 C CA . HIS A 1 293 ? 20.036 -1.703 -22.760 1.00 87.75 293 HIS A CA 1
ATOM 2326 C C . HIS A 1 293 ? 21.000 -0.985 -21.802 1.00 87.75 293 HIS A C 1
ATOM 2328 O O . HIS A 1 293 ? 20.623 -0.038 -21.118 1.00 87.75 293 HIS A O 1
ATOM 2334 N N . VAL A 1 294 ? 22.271 -1.392 -21.759 1.00 87.38 294 VAL A N 1
ATOM 2335 C CA . VAL A 1 294 ? 23.293 -0.709 -20.953 1.00 87.38 294 VAL A CA 1
ATOM 2336 C C . VAL A 1 294 ? 23.590 0.689 -21.502 1.00 87.38 294 VAL A C 1
ATOM 2338 O O . VAL A 1 294 ? 23.667 1.630 -20.713 1.00 87.38 294 VAL A O 1
ATOM 2341 N N . ALA A 1 295 ? 23.678 0.853 -22.826 1.00 86.94 295 ALA A N 1
ATOM 2342 C CA . ALA A 1 295 ? 23.959 2.138 -23.470 1.00 86.94 295 ALA A CA 1
ATOM 2343 C C . ALA A 1 295 ? 22.924 3.221 -23.119 1.00 86.94 295 ALA A C 1
ATOM 2345 O O . ALA A 1 295 ? 23.276 4.383 -22.925 1.00 86.94 295 ALA A O 1
ATOM 2346 N N . ILE A 1 296 ? 21.653 2.840 -22.960 1.00 90.38 296 ILE A N 1
ATOM 2347 C CA . ILE A 1 296 ? 20.582 3.792 -22.646 1.00 90.38 296 ILE A CA 1
ATOM 2348 C C . ILE A 1 296 ? 20.547 4.200 -21.165 1.00 90.38 296 ILE A C 1
ATOM 2350 O O . ILE A 1 296 ? 19.963 5.232 -20.839 1.00 90.38 296 ILE A O 1
ATOM 2354 N N . LYS A 1 297 ? 21.189 3.444 -20.254 1.00 86.88 297 LYS A N 1
ATOM 2355 C CA . LYS A 1 297 ? 21.173 3.735 -18.803 1.00 86.88 297 LYS A CA 1
ATOM 2356 C C . LYS A 1 297 ? 21.752 5.112 -18.477 1.00 86.88 297 LYS A C 1
ATOM 2358 O O . LYS A 1 297 ? 21.276 5.739 -17.534 1.00 86.88 297 LYS A O 1
ATOM 2363 N N . ALA A 1 298 ? 22.739 5.580 -19.245 1.00 86.38 298 ALA A N 1
ATOM 2364 C CA . ALA A 1 298 ? 23.335 6.902 -19.061 1.00 86.38 298 ALA A CA 1
ATOM 2365 C C . ALA A 1 298 ? 22.303 8.016 -19.298 1.00 86.38 298 ALA A C 1
ATOM 2367 O O . ALA A 1 298 ? 22.068 8.834 -18.410 1.00 86.38 298 ALA A O 1
ATOM 2368 N N . PHE A 1 299 ? 21.616 7.975 -20.444 1.00 90.81 299 PHE A N 1
ATOM 2369 C CA . PHE A 1 299 ? 20.548 8.921 -20.770 1.00 90.81 299 PHE A CA 1
ATOM 2370 C C . PHE A 1 299 ? 19.387 8.824 -19.774 1.00 90.81 299 PHE A C 1
ATOM 2372 O O . PHE A 1 299 ? 18.981 9.832 -19.199 1.00 90.81 299 PHE A O 1
ATOM 2379 N N . VAL A 1 300 ? 18.908 7.605 -19.488 1.00 88.69 300 VAL A N 1
ATOM 2380 C CA . VAL A 1 300 ? 17.832 7.363 -18.510 1.00 88.69 300 VAL A CA 1
ATOM 2381 C C . VAL A 1 300 ? 18.199 7.971 -17.152 1.00 88.69 300 VAL A C 1
ATOM 2383 O O . VAL A 1 300 ? 17.380 8.655 -16.544 1.00 88.69 300 VAL A O 1
ATOM 2386 N N . GLY A 1 301 ? 19.431 7.767 -16.678 1.00 87.06 301 GLY A N 1
ATOM 2387 C CA . GLY A 1 301 ? 19.917 8.330 -15.418 1.00 87.06 301 GLY A CA 1
ATOM 2388 C C . GLY A 1 301 ? 19.978 9.860 -15.413 1.00 87.06 301 GLY A C 1
ATOM 2389 O O . GLY A 1 301 ? 19.653 10.476 -14.398 1.00 87.06 301 GLY A O 1
ATOM 2390 N N . ALA A 1 302 ? 20.336 10.480 -16.539 1.00 90.19 302 ALA A N 1
ATOM 2391 C CA . ALA A 1 302 ? 20.417 11.932 -16.663 1.00 90.19 302 ALA A CA 1
ATOM 2392 C C . ALA A 1 302 ? 19.041 12.610 -16.548 1.00 90.19 302 ALA A C 1
ATOM 2394 O O . ALA A 1 302 ? 18.910 13.611 -15.834 1.00 90.19 302 ALA A O 1
ATOM 2395 N N . VAL A 1 303 ? 18.006 12.034 -17.170 1.00 93.81 303 VAL A N 1
ATOM 2396 C CA . VAL A 1 303 ? 16.650 12.618 -17.213 1.00 93.81 303 VAL A CA 1
ATOM 2397 C C . VAL A 1 303 ? 15.755 12.227 -16.028 1.00 93.81 303 VAL A C 1
ATOM 2399 O O . VAL A 1 303 ? 14.745 12.884 -15.775 1.00 93.81 303 VAL A O 1
ATOM 2402 N N . THR A 1 304 ? 16.113 11.189 -15.267 1.00 91.56 304 THR A N 1
ATOM 2403 C CA . THR A 1 304 ? 15.277 10.646 -14.179 1.00 91.56 304 THR A CA 1
ATOM 2404 C C . THR A 1 304 ? 15.426 11.420 -12.862 1.00 91.56 304 THR A C 1
ATOM 2406 O O . THR A 1 304 ? 16.530 11.629 -12.365 1.00 91.56 304 THR A O 1
ATOM 2409 N N . GLU A 1 305 ? 14.297 11.775 -12.245 1.00 87.38 305 GLU A N 1
ATOM 2410 C CA . GLU A 1 305 ? 14.180 12.241 -10.854 1.00 87.38 305 GLU A CA 1
ATOM 2411 C C . GLU A 1 305 ? 13.887 11.070 -9.897 1.00 87.38 305 GLU A C 1
ATOM 2413 O O . GLU A 1 305 ? 14.460 10.978 -8.812 1.00 87.38 305 GLU A O 1
ATOM 2418 N N . GLY A 1 306 ? 13.010 10.146 -10.301 1.00 83.19 306 GLY A N 1
ATOM 2419 C CA . GLY A 1 306 ? 12.618 8.990 -9.496 1.00 83.19 306 GLY A CA 1
ATOM 2420 C C . GLY A 1 306 ? 12.306 7.765 -10.348 1.00 83.19 306 GLY A C 1
ATOM 2421 O O . GLY A 1 306 ? 11.762 7.882 -11.441 1.00 83.19 306 GLY A O 1
ATOM 2422 N N . ARG A 1 307 ? 12.634 6.573 -9.841 1.00 88.44 307 ARG A N 1
ATOM 2423 C CA . ARG A 1 307 ? 12.423 5.294 -10.533 1.00 88.44 307 ARG A CA 1
ATOM 2424 C C . ARG A 1 307 ? 11.742 4.288 -9.613 1.00 88.44 307 ARG A C 1
ATOM 2426 O O . ARG A 1 307 ? 12.151 4.138 -8.464 1.00 88.44 307 ARG A O 1
ATOM 2433 N N . GLN A 1 308 ? 10.762 3.560 -10.138 1.00 82.06 308 GLN A N 1
ATOM 2434 C CA . GLN A 1 308 ? 10.167 2.381 -9.502 1.00 82.06 308 GLN A CA 1
ATOM 2435 C C . GLN A 1 308 ? 10.233 1.190 -10.457 1.00 82.06 308 GLN A C 1
ATOM 2437 O O . GLN A 1 308 ? 10.202 1.365 -11.672 1.00 82.06 308 GLN A O 1
ATOM 2442 N N . CYS A 1 309 ? 10.379 -0.013 -9.910 1.00 76.38 309 CYS A N 1
ATOM 2443 C CA . CYS A 1 309 ? 10.544 -1.245 -10.675 1.00 76.38 309 CYS A CA 1
ATOM 2444 C C . CYS A 1 309 ? 9.822 -2.384 -9.956 1.00 76.38 309 CYS A C 1
ATOM 2446 O O . CYS A 1 309 ? 9.960 -2.513 -8.738 1.00 76.38 309 CYS A O 1
ATOM 2448 N N . VAL A 1 310 ? 9.075 -3.202 -10.693 1.00 73.38 310 VAL A N 1
ATOM 2449 C CA . VAL A 1 310 ? 8.399 -4.389 -10.164 1.00 73.38 310 VAL A CA 1
ATOM 2450 C C . VAL A 1 310 ? 8.463 -5.533 -11.168 1.00 73.38 310 VAL A C 1
ATOM 2452 O O . VAL A 1 310 ? 8.213 -5.337 -12.353 1.00 73.38 310 VAL A O 1
ATOM 2455 N N . ASP A 1 311 ? 8.758 -6.725 -10.658 1.00 78.06 311 ASP A N 1
ATOM 2456 C CA . ASP A 1 311 ? 8.845 -7.971 -11.415 1.00 78.06 311 ASP A CA 1
ATOM 2457 C C . ASP A 1 311 ? 7.816 -8.971 -10.874 1.00 78.06 311 ASP A C 1
ATOM 2459 O O . ASP A 1 311 ? 7.715 -9.151 -9.654 1.00 78.06 311 ASP A O 1
ATOM 2463 N N . TYR A 1 312 ? 7.031 -9.613 -11.742 1.00 68.69 312 TYR A N 1
ATOM 2464 C CA . TYR A 1 312 ? 6.057 -10.634 -11.338 1.00 68.69 312 TYR A CA 1
ATOM 2465 C C . TYR A 1 312 ? 5.723 -11.626 -12.454 1.00 68.69 312 TYR A C 1
ATOM 2467 O O . TYR A 1 312 ? 5.828 -11.310 -13.628 1.00 68.69 312 TYR A O 1
ATOM 2475 N N . GLU A 1 313 ? 5.275 -12.828 -12.092 1.00 77.50 313 GLU A N 1
ATOM 2476 C CA . GLU A 1 313 ? 4.858 -13.846 -13.064 1.00 77.50 313 GLU A CA 1
ATOM 2477 C C . GLU A 1 313 ? 3.442 -13.586 -13.622 1.00 77.50 313 GLU A C 1
ATOM 2479 O O . GLU A 1 313 ? 2.514 -13.281 -12.859 1.00 77.50 313 GLU A O 1
ATOM 2484 N N . VAL A 1 314 ? 3.261 -13.771 -14.933 1.00 79.69 314 VAL A N 1
ATOM 2485 C CA . VAL A 1 314 ? 2.008 -13.618 -15.704 1.00 79.69 314 VAL A CA 1
ATOM 2486 C C . VAL A 1 314 ? 1.491 -14.936 -16.259 1.00 79.69 314 VAL A C 1
ATOM 2488 O O . VAL A 1 314 ? 2.250 -15.920 -16.365 1.00 79.69 314 VAL A O 1
#

Secondary structure (DSSP, 8-state):
-HHHHHHHTT----HHHHHHHHHHTT-----PPP---PPPTTSPPPP---TT----STTSEEEEEEEEEE-SSSEEEEEEEEETTTTEEEEEEEESS--HHHHHHHHHHHHHHH---SEEEE-S-GGGSSHHHHHHHHTTTPEEEEPPTT-HHHHHHHHHHHHHHIIIIISSS-TT-GGGGSSS-------------------------------EEEEEEEEEPSEETTEEHHHHHHHHHHHHHTTTT-STTEEEEEEEE----TT---SEEEEEEESSHHHHHHHHHSHHHHHHHHHHHHHEEEEEEEEEE-

pLDDT: mean 74.25, std 20.86, range [24.11, 95.81]